Protein AF-A0A915HWQ3-F1 (afdb_monomer)

InterPro domains:
  IPR006593 Cytochrome b561/ferric reductase, transmembrane domain [PS50939] (11-217)
  IPR006593 Cytochrome b561/ferric reductase, transmembrane domain [SM00665] (42-181)

Nearest PDB structures (foldseek):
  6p6i-assembly1_B  TM=3.035E-01  e=2.453E+00  Escherichia coli UTI89
  7pru-assembly1_B  TM=2.377E-01  e=3.181E+00  Thermochaetoides thermophila DSM 1495

Solvent-accessible surface area (backbone atoms only — not comparable to full-atom values): 15773 Å² total; per-residue (Å²): 134,59,68,58,93,81,56,87,83,36,66,88,70,84,85,54,93,88,55,93,73,76,83,88,62,53,58,71,47,94,64,56,68,73,57,36,54,50,23,52,38,49,21,54,42,30,44,42,47,16,50,58,37,28,38,44,54,20,52,52,31,59,68,70,38,65,75,77,40,69,96,45,62,54,93,90,36,49,42,35,57,49,55,22,50,53,27,47,51,56,17,46,54,33,42,52,53,19,48,52,30,41,49,65,47,46,57,56,92,76,70,80,59,99,82,65,62,78,88,51,50,61,58,52,50,30,50,54,30,44,52,52,17,49,52,36,56,63,44,46,61,57,53,57,68,70,56,63,56,96,84,42,89,62,33,64,59,51,52,50,51,56,46,50,44,49,53,50,19,52,52,36,38,51,53,25,58,70,46,44,56,75,35,73,93,63,43,43,38,79,79,54,44,64,55,61,58,52,47,53,50,50,48,53,52,50,55,49,53,50,52,52,53,47,50,54,45,49,50,54,44,51,50,57,58,48,54,59,65,74,54,63,87,56,96,83,74,66,67,67,54,56,44,52,50,49,45,54,50,46,53,54,50,49,53,50,51,52,52,52,47,52,51,52,36,43,51,46,44,51,54,49,36,46,55,50,65,70,52,77,90,123

Secondary structure (DSSP, 8-state):
---GGG-TT---S---TTS--------S-SS-HHHHHHHHHHHHHHHHIIIIIIIHHHHHHHHHGGGTTTT-EETTEEHHHHHHHHHHHHHHHHHHHHHHHHHHHH-S-----TT--GGGHHHHHHHHHHHHHHHHHHHHHHHHHTPPPTT-TTHHHHHHHHHHHHHHHHHHHHHHHHHGGGSGGG-HHHHHTTHHHHHHHHHHHHHHHHHHHHHHHHHHHHHHHHHHHHHTTS--SSHHHHHHHHHHHHHHHHHHHHHHHHHHHHHHHHHHHHHHHH----

Foldseek 3Di:
DDPPPLDDPADPDPDDVVDPDPRPDGDQAPDDPVLLLVLVLLLLLLLLCLQQQLLLLLVLLVPQVQPVQVPPDDPNHGPSVVSNVVSLVSSLVSLVSSVVSNCNSRVDPDPPPPPDDPLCVLVNLLVVLSVQLNVLSVCLVVLVVVQDDPPDPCNVVSVCSSVCSSVVSSVSSLVSSVSVCSDSSQCLCVPPNCPLVVLSVVSVVLSVVLVVLSVVLSVVLVVLVVVCVVVVPDDDDPSVVVSVVSNVVSSVVNVVSSVVSSVSSVVSSVVSSVSSVPPPPD

Radius of gyration: 24.31 Å; Cα contacts (8 Å, |Δi|>4): 264; chains: 1; bounding box: 57×40×78 Å

Sequence (282 aa):
MEDGELYPWATNEPLNLADSLIVQSMKQTDVAR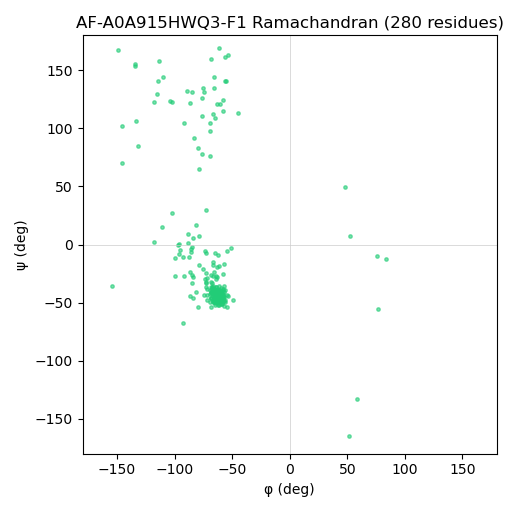SLQYNLVKVHGIFMLFAWWVFGSAAILTARFMKNFFTGRRLAGSPIWFQIHRTFMILALILQCLAFAAIFVQAGDFKMCTLACETDYYLLKLHTILGVSCTSGALFQPLLAFFRFSNEDPRRPIFNWLHWFVGVGSWTMASVCIFLAPFLPKNGLRYHFGYKADYIMAGYICSFILTSISMEILSSLCSNSKITPIVISNRPKKSSNVDDLASVNKFSKIQVINLILFAIVSCFLCIALGALIALNELI

pLDDT: mean 81.17, std 17.95, range [37.25, 98.31]

Mean predicted aligned error: 9.67 Å

Organism: Romanomermis culicivorax (NCBI:txid13658)

Structure (mmCIF, N/CA/C/O backbone):
data_AF-A0A915HWQ3-F1
#
_entry.id   AF-A0A915HWQ3-F1
#
loop_
_atom_site.group_PDB
_atom_site.id
_atom_site.type_symbol
_atom_site.label_atom_id
_atom_site.label_alt_id
_atom_site.label_comp_id
_atom_site.label_asym_id
_atom_site.label_entity_id
_atom_site.label_seq_id
_atom_site.pdbx_PDB_ins_code
_atom_site.Cartn_x
_atom_site.Cartn_y
_atom_site.Cartn_z
_atom_site.occupancy
_atom_site.B_iso_or_equiv
_atom_site.auth_seq_id
_atom_site.auth_comp_id
_atom_site.auth_asym_id
_atom_site.auth_atom_id
_atom_site.pdbx_PDB_model_num
ATOM 1 N N . MET A 1 1 ? 17.305 -1.847 -31.415 1.00 37.25 1 MET A N 1
ATOM 2 C CA . MET A 1 1 ? 18.309 -1.161 -30.582 1.00 37.25 1 MET A CA 1
ATOM 3 C C . MET A 1 1 ? 18.313 -1.883 -29.261 1.00 37.25 1 MET A C 1
ATOM 5 O O . MET A 1 1 ? 17.303 -1.855 -28.570 1.00 37.25 1 MET A O 1
ATOM 9 N N . GLU A 1 2 ? 19.373 -2.648 -29.048 1.00 40.81 2 GLU A N 1
ATOM 10 C CA . GLU A 1 2 ? 19.550 -3.584 -27.943 1.00 40.81 2 GLU A CA 1
ATOM 11 C C . GLU A 1 2 ? 19.636 -2.839 -26.617 1.00 40.81 2 GLU A C 1
ATOM 13 O O . GLU A 1 2 ? 20.213 -1.754 -26.548 1.00 40.81 2 GLU A O 1
ATOM 18 N N . ASP A 1 3 ? 19.089 -3.428 -25.558 1.00 42.03 3 ASP A N 1
ATOM 19 C CA . ASP A 1 3 ? 19.143 -2.888 -24.197 1.00 42.03 3 ASP A CA 1
ATOM 20 C C . ASP A 1 3 ? 20.554 -3.016 -23.562 1.00 42.03 3 ASP A C 1
ATOM 22 O O . ASP A 1 3 ? 20.689 -3.120 -22.345 1.00 42.03 3 ASP A O 1
ATOM 26 N N . GLY A 1 4 ? 21.614 -2.981 -24.384 1.00 46.97 4 GLY A N 1
ATOM 27 C CA . GLY A 1 4 ? 23.023 -3.010 -23.985 1.00 46.97 4 GLY A CA 1
ATOM 28 C C . GLY A 1 4 ? 23.407 -4.154 -23.037 1.00 46.97 4 GLY A C 1
ATOM 29 O O . GLY A 1 4 ? 22.662 -5.108 -22.821 1.00 46.97 4 GLY A O 1
ATOM 30 N N . GLU A 1 5 ? 24.584 -4.026 -22.422 1.00 40.28 5 GLU A N 1
ATOM 31 C CA . GLU A 1 5 ? 25.110 -4.956 -21.405 1.00 40.28 5 GLU A CA 1
ATOM 32 C C . GLU A 1 5 ? 24.277 -4.989 -20.104 1.00 40.28 5 GLU A C 1
ATOM 34 O O . GLU A 1 5 ? 24.501 -5.831 -19.240 1.00 40.28 5 GLU A O 1
ATOM 39 N N . LEU A 1 6 ? 23.291 -4.097 -19.949 1.00 41.59 6 LEU A N 1
ATOM 40 C CA . LEU A 1 6 ? 22.466 -3.986 -18.743 1.00 41.59 6 LEU A CA 1
ATOM 41 C C . LEU A 1 6 ? 21.352 -5.051 -18.650 1.00 41.59 6 LEU A C 1
ATOM 43 O O . LEU A 1 6 ? 20.823 -5.258 -17.554 1.00 41.59 6 LEU A O 1
ATOM 47 N N . TYR A 1 7 ? 20.980 -5.726 -19.752 1.00 47.34 7 TYR A N 1
ATOM 48 C CA . TYR A 1 7 ? 19.866 -6.698 -19.780 1.00 47.34 7 TYR A CA 1
ATOM 49 C C . TYR A 1 7 ? 20.100 -7.896 -20.734 1.00 47.34 7 TYR A C 1
ATOM 51 O O . TYR A 1 7 ? 19.401 -8.026 -21.740 1.00 47.34 7 TYR A O 1
ATOM 59 N N . PRO A 1 8 ? 21.023 -8.826 -20.428 1.00 43.78 8 PRO A N 1
ATOM 60 C CA . PRO A 1 8 ? 21.512 -9.823 -21.395 1.00 43.78 8 PRO A CA 1
ATOM 61 C C . PRO A 1 8 ? 20.600 -11.049 -21.661 1.00 43.78 8 PRO A C 1
ATOM 63 O O . PRO A 1 8 ? 21.024 -11.994 -22.318 1.00 43.78 8 PRO A O 1
ATOM 66 N N . TRP A 1 9 ? 19.362 -11.107 -21.154 1.00 49.22 9 TRP A N 1
ATOM 67 C CA . TRP A 1 9 ? 18.621 -12.379 -20.990 1.00 49.22 9 TRP A CA 1
ATOM 68 C C . TRP A 1 9 ? 17.401 -12.605 -21.906 1.00 49.22 9 TRP A C 1
ATOM 70 O O . TRP A 1 9 ? 16.605 -13.507 -21.641 1.00 49.22 9 TRP A O 1
ATOM 80 N N . ALA A 1 10 ? 17.217 -11.844 -22.990 1.00 44.41 10 ALA A N 1
ATOM 81 C CA . ALA A 1 10 ? 16.077 -12.045 -23.896 1.00 44.41 10 ALA A CA 1
ATOM 82 C C . ALA A 1 10 ? 16.485 -12.091 -25.376 1.00 44.41 10 ALA A C 1
ATOM 84 O O . ALA A 1 10 ? 16.385 -11.097 -26.097 1.00 44.41 10 ALA A O 1
ATOM 85 N N . THR A 1 11 ? 16.895 -13.275 -25.835 1.00 44.41 11 THR A N 1
ATOM 86 C CA . THR A 1 11 ? 17.110 -13.590 -27.256 1.00 44.41 11 THR A CA 1
ATOM 87 C C . THR A 1 11 ? 16.024 -14.571 -27.717 1.00 44.41 11 THR A C 1
ATOM 89 O O . THR A 1 11 ? 15.566 -15.412 -26.942 1.00 44.41 11 THR A O 1
ATOM 92 N N . ASN A 1 12 ? 15.573 -14.439 -28.966 1.00 42.06 12 ASN A N 1
ATOM 93 C CA . ASN A 1 12 ? 14.673 -15.412 -29.601 1.00 42.06 12 ASN A CA 1
ATOM 94 C C . ASN A 1 12 ? 15.444 -16.426 -30.466 1.00 42.06 12 ASN A C 1
ATOM 96 O O . ASN A 1 12 ? 14.829 -17.288 -31.092 1.00 42.06 12 ASN A O 1
ATOM 100 N N . GLU A 1 13 ? 16.773 -16.311 -30.535 1.00 45.12 13 GLU A N 1
ATOM 101 C CA . GLU A 1 13 ? 17.614 -17.173 -31.361 1.00 45.12 13 GLU A CA 1
ATOM 102 C C . GLU A 1 13 ? 18.047 -18.421 -30.578 1.00 45.12 13 GLU A C 1
ATOM 104 O O . GLU A 1 13 ? 18.490 -18.300 -29.431 1.00 45.12 13 GLU A O 1
ATOM 109 N N . PRO A 1 14 ? 17.927 -19.629 -31.162 1.00 44.81 14 PRO A N 1
ATOM 110 C CA . PRO A 1 14 ? 18.429 -20.841 -30.533 1.00 44.81 14 PRO A CA 1
ATOM 111 C C . PRO A 1 14 ? 19.952 -20.745 -30.383 1.00 44.81 14 PRO A C 1
ATOM 113 O O . PRO A 1 14 ? 20.678 -20.600 -31.363 1.00 44.81 14 PRO A O 1
ATOM 116 N N . LEU A 1 15 ? 20.435 -20.833 -29.142 1.00 49.03 15 LEU A N 1
ATOM 117 C CA . LEU A 1 15 ? 21.862 -20.843 -28.827 1.00 49.03 15 LEU A CA 1
ATOM 118 C C . LEU A 1 15 ? 22.518 -22.102 -29.408 1.00 49.03 15 LEU A C 1
ATOM 120 O O . LEU A 1 15 ? 22.320 -23.207 -28.901 1.00 49.03 15 LEU A O 1
ATOM 124 N N . ASN A 1 16 ? 23.322 -21.927 -30.455 1.00 50.38 16 ASN A N 1
ATOM 125 C CA . ASN A 1 16 ? 24.220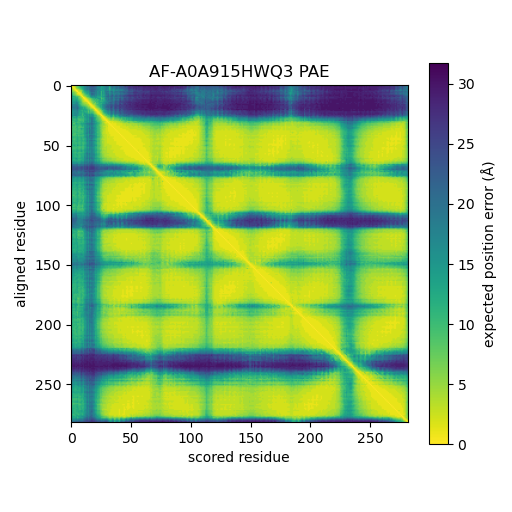 -22.961 -30.950 1.00 50.38 16 ASN A CA 1
ATOM 126 C C . ASN A 1 16 ? 25.585 -22.785 -30.269 1.00 50.38 16 ASN A C 1
ATOM 128 O O . ASN A 1 16 ? 26.330 -21.871 -30.600 1.00 50.38 16 ASN A O 1
ATOM 132 N N . LEU A 1 17 ? 25.910 -23.648 -29.301 1.00 53.56 17 LEU A N 1
ATOM 133 C CA . LEU A 1 17 ? 27.135 -23.566 -28.481 1.00 53.56 17 LEU A CA 1
ATOM 134 C C . LEU A 1 17 ? 28.447 -23.700 -29.283 1.00 53.56 17 LEU A C 1
ATOM 136 O O . LEU A 1 17 ? 29.522 -23.514 -28.719 1.00 53.56 17 LEU A O 1
ATOM 140 N N . ALA A 1 18 ? 28.366 -24.056 -30.567 1.00 56.44 18 ALA A N 1
ATOM 141 C CA . ALA A 1 18 ? 29.514 -24.222 -31.451 1.00 56.44 18 ALA A CA 1
ATOM 142 C C . ALA A 1 18 ? 29.958 -22.919 -32.141 1.00 56.44 18 ALA A C 1
ATOM 144 O O . ALA A 1 18 ? 31.127 -22.808 -32.503 1.00 56.44 18 ALA A O 1
ATOM 145 N N . ASP A 1 19 ? 29.064 -21.936 -32.280 1.00 52.88 19 ASP A N 1
ATOM 146 C CA . ASP A 1 19 ? 29.349 -20.678 -32.967 1.00 52.88 19 ASP A CA 1
ATOM 147 C C . ASP A 1 19 ? 29.283 -19.522 -31.967 1.00 52.88 19 ASP A C 1
ATOM 149 O O . ASP A 1 19 ? 28.307 -19.368 -31.231 1.00 52.88 19 ASP A O 1
ATOM 153 N N . SER A 1 20 ? 30.317 -18.677 -31.934 1.00 49.75 20 SER A N 1
ATOM 154 C CA . SER A 1 20 ? 30.307 -17.420 -31.182 1.00 49.75 20 SER A CA 1
ATOM 155 C C . SER A 1 20 ? 29.335 -16.437 -31.844 1.00 49.75 20 SER A C 1
ATOM 157 O O . SER A 1 20 ? 29.742 -15.542 -32.589 1.00 49.75 20 SER A O 1
ATOM 159 N N . LEU A 1 21 ? 28.037 -16.645 -31.635 1.00 49.12 21 LEU A N 1
ATOM 160 C CA . LEU A 1 21 ? 26.994 -15.783 -32.163 1.00 49.12 21 LEU A CA 1
ATOM 161 C C . LEU A 1 21 ? 26.947 -14.503 -31.317 1.00 49.12 21 LEU A C 1
ATOM 163 O O . LEU A 1 21 ? 26.558 -14.525 -30.149 1.00 49.12 21 LEU A O 1
ATOM 167 N N . ILE A 1 22 ? 27.349 -13.377 -31.907 1.00 48.38 22 ILE A N 1
ATOM 168 C CA . ILE A 1 22 ? 26.992 -12.060 -31.376 1.00 48.38 22 ILE A CA 1
ATOM 169 C C . ILE A 1 22 ? 25.493 -11.925 -31.626 1.00 48.38 22 ILE A C 1
ATOM 171 O O . ILE A 1 22 ? 25.075 -11.741 -32.767 1.00 48.38 22 ILE A O 1
ATOM 175 N N . VAL A 1 23 ? 24.686 -12.074 -30.580 1.00 47.38 23 VAL A N 1
ATOM 176 C CA . VAL A 1 23 ? 23.248 -11.796 -30.637 1.00 47.38 23 VAL A CA 1
ATOM 177 C C . VAL A 1 23 ? 23.106 -10.334 -31.058 1.00 47.38 23 VAL A C 1
ATOM 179 O O . VAL A 1 23 ? 23.576 -9.469 -30.334 1.00 47.38 23 VAL A O 1
ATOM 182 N N . GLN A 1 24 ? 22.539 -10.076 -32.243 1.00 42.09 24 GLN A N 1
ATOM 183 C CA . GLN A 1 24 ? 22.389 -8.720 -32.809 1.00 42.09 24 GLN A CA 1
ATOM 184 C C . GLN A 1 24 ? 21.005 -8.101 -32.547 1.00 42.09 24 GLN A C 1
ATOM 186 O O . GLN A 1 24 ? 20.752 -6.937 -32.880 1.00 42.09 24 GLN A O 1
ATOM 191 N N . SER A 1 25 ? 20.058 -8.884 -32.016 1.00 44.38 25 SER A N 1
ATOM 192 C CA . SER A 1 25 ? 18.752 -8.362 -31.622 1.00 44.38 25 SER A CA 1
ATOM 193 C C . SER A 1 25 ? 18.195 -9.069 -30.386 1.00 44.38 25 SER A C 1
ATOM 195 O O . SER A 1 25 ? 17.651 -10.172 -30.439 1.00 44.38 25 SER A O 1
ATOM 197 N N . MET A 1 26 ? 18.307 -8.399 -29.241 1.00 50.38 26 MET A N 1
ATOM 198 C CA . MET A 1 26 ? 17.570 -8.759 -28.031 1.00 50.38 26 MET A CA 1
ATOM 199 C C . MET A 1 26 ? 16.195 -8.079 -28.052 1.00 50.38 26 MET A C 1
ATOM 201 O O . MET A 1 26 ? 16.103 -6.853 -28.151 1.00 50.38 26 MET A O 1
ATOM 205 N N . LYS A 1 27 ? 15.112 -8.864 -27.988 1.00 52.19 27 LYS A N 1
ATOM 206 C CA . LYS A 1 27 ? 13.728 -8.361 -27.973 1.00 52.19 27 LYS A CA 1
ATOM 207 C C . LYS A 1 27 ? 12.935 -9.065 -26.877 1.00 52.19 27 LYS A C 1
ATOM 209 O O . LYS A 1 27 ? 12.549 -10.219 -27.029 1.00 52.19 27 LYS A O 1
ATOM 214 N N . GLN A 1 28 ? 12.661 -8.354 -25.781 1.00 60.12 28 GLN A N 1
ATOM 215 C CA . GLN A 1 28 ? 11.874 -8.905 -24.674 1.00 60.12 28 GLN A CA 1
ATOM 216 C C . GLN A 1 28 ? 10.386 -9.057 -25.028 1.00 60.12 28 GLN A C 1
ATOM 218 O O . GLN A 1 28 ? 9.784 -10.077 -24.706 1.00 60.12 28 GLN A O 1
ATOM 223 N N . THR A 1 29 ? 9.789 -8.050 -25.675 1.00 68.50 29 THR A N 1
ATOM 224 C CA . THR A 1 29 ? 8.383 -8.061 -26.114 1.00 68.50 29 THR A CA 1
ATOM 225 C C . THR A 1 29 ? 8.197 -7.223 -27.383 1.00 68.50 29 THR A C 1
ATOM 227 O O . THR A 1 29 ? 9.085 -6.460 -27.771 1.00 68.50 29 THR A O 1
ATOM 230 N N . ASP A 1 30 ? 7.037 -7.347 -28.034 1.00 74.44 30 ASP A N 1
ATOM 231 C CA . ASP A 1 30 ? 6.642 -6.529 -29.191 1.00 74.44 30 ASP A CA 1
ATOM 232 C C . ASP A 1 30 ? 6.263 -5.078 -28.839 1.00 74.44 30 ASP A C 1
ATOM 234 O O . ASP A 1 30 ? 6.052 -4.253 -29.727 1.00 74.44 30 ASP A O 1
ATOM 238 N N . VAL A 1 31 ? 6.210 -4.742 -27.550 1.00 78.06 31 VAL A N 1
ATOM 239 C CA . VAL A 1 31 ? 5.905 -3.400 -27.048 1.00 78.06 31 VAL A CA 1
ATOM 240 C C . VAL A 1 31 ? 7.114 -2.480 -27.233 1.00 78.06 31 VAL A C 1
ATOM 242 O O . VAL A 1 31 ? 8.237 -2.832 -26.874 1.00 78.06 31 VAL A O 1
ATOM 245 N N . ALA A 1 32 ? 6.883 -1.263 -27.737 1.00 82.62 32 ALA A N 1
ATOM 246 C CA . ALA A 1 32 ? 7.928 -0.251 -27.900 1.00 82.62 32 ALA A CA 1
ATOM 247 C C . ALA A 1 32 ? 8.665 0.047 -26.577 1.00 82.62 32 ALA A C 1
ATOM 249 O O . ALA A 1 32 ? 8.041 0.153 -25.521 1.00 82.62 32 ALA A O 1
ATOM 250 N N . ARG A 1 33 ? 9.990 0.246 -26.634 1.00 75.75 33 ARG A N 1
ATOM 251 C CA . ARG A 1 33 ? 10.857 0.455 -25.455 1.00 75.75 33 ARG A CA 1
ATOM 252 C C . ARG A 1 33 ? 10.390 1.604 -24.550 1.00 75.75 33 ARG A C 1
ATOM 254 O O . ARG A 1 33 ? 10.310 1.437 -23.336 1.00 75.75 33 ARG A O 1
ATOM 261 N N . SER A 1 34 ? 9.999 2.741 -25.127 1.00 81.81 34 SER A N 1
ATOM 262 C CA . SER A 1 34 ? 9.455 3.882 -24.371 1.00 81.81 34 SER A CA 1
ATOM 263 C C . SER A 1 34 ? 8.180 3.522 -23.600 1.00 81.81 34 SER A C 1
ATOM 265 O O . SER A 1 34 ? 8.013 3.912 -22.444 1.00 81.81 34 SER A O 1
ATOM 267 N N . LEU A 1 35 ? 7.299 2.724 -24.209 1.00 85.12 35 LEU A N 1
ATOM 268 C CA . LEU A 1 35 ? 6.086 2.236 -23.564 1.00 85.12 35 LEU A CA 1
ATOM 269 C C . LEU A 1 35 ? 6.413 1.225 -22.456 1.00 85.12 35 LEU A C 1
ATOM 271 O O . LEU A 1 35 ? 5.821 1.313 -21.386 1.00 85.12 35 LEU A O 1
ATOM 275 N N . GLN A 1 36 ? 7.394 0.337 -22.647 1.00 82.94 36 GLN A N 1
ATOM 276 C CA . GLN A 1 36 ? 7.840 -0.578 -21.589 1.00 82.94 36 GLN A CA 1
ATOM 277 C C . GLN A 1 36 ? 8.288 0.179 -20.330 1.00 82.94 36 GLN A C 1
ATOM 279 O O . GLN A 1 36 ? 7.811 -0.129 -19.239 1.00 82.94 36 GLN A O 1
ATOM 284 N N . TYR A 1 37 ? 9.137 1.205 -20.459 1.00 83.94 37 TYR A N 1
ATOM 285 C CA . TYR A 1 37 ? 9.562 2.000 -19.299 1.00 83.94 37 TYR A CA 1
ATOM 286 C C . TYR A 1 37 ? 8.402 2.743 -18.638 1.00 83.94 37 TYR A C 1
ATOM 288 O O . TYR A 1 37 ? 8.302 2.759 -17.410 1.00 83.94 37 TYR A O 1
ATOM 296 N N . ASN A 1 38 ? 7.489 3.311 -19.427 1.00 89.44 38 ASN A N 1
ATOM 297 C CA . ASN A 1 38 ? 6.305 3.970 -18.881 1.00 89.44 38 ASN A CA 1
ATOM 298 C C . ASN A 1 38 ? 5.413 2.992 -18.104 1.00 89.44 38 ASN A C 1
ATOM 300 O O . ASN A 1 38 ? 4.919 3.342 -17.034 1.00 89.44 38 ASN A O 1
ATOM 304 N N . LEU A 1 39 ? 5.257 1.754 -18.579 1.00 91.75 39 LEU A N 1
ATOM 305 C CA . LEU A 1 39 ? 4.510 0.715 -17.866 1.00 91.75 39 LEU A CA 1
ATOM 306 C C . LEU A 1 39 ? 5.181 0.325 -16.539 1.00 91.75 39 LEU A C 1
ATOM 308 O O . LEU A 1 39 ? 4.476 0.182 -15.539 1.00 91.75 39 LEU A O 1
ATOM 312 N N . VAL A 1 40 ? 6.518 0.236 -16.483 1.00 90.31 40 VAL A N 1
ATOM 313 C CA . VAL A 1 40 ? 7.254 0.026 -15.216 1.00 90.31 40 VAL A CA 1
ATOM 314 C C . VAL A 1 40 ? 7.024 1.190 -14.245 1.00 90.31 40 VAL A C 1
ATOM 316 O O . VAL A 1 40 ? 6.767 0.963 -13.060 1.00 90.31 40 VAL A O 1
ATOM 319 N N . LYS A 1 41 ? 7.063 2.438 -14.732 1.00 91.88 41 LYS A N 1
ATOM 320 C CA . LYS A 1 41 ? 6.798 3.633 -13.910 1.00 91.88 41 LYS A CA 1
ATOM 321 C C . LYS A 1 41 ? 5.378 3.626 -13.346 1.00 91.88 41 LYS A C 1
ATOM 323 O O . LYS A 1 41 ? 5.195 3.813 -12.143 1.00 91.88 41 LYS A O 1
ATOM 328 N N . VAL A 1 42 ? 4.383 3.368 -14.199 1.00 95.00 42 VAL A N 1
ATOM 329 C CA . VAL A 1 42 ? 2.970 3.261 -13.802 1.00 95.00 42 VAL A CA 1
ATOM 330 C C . VAL A 1 42 ? 2.786 2.157 -12.765 1.00 95.00 42 VAL A C 1
ATOM 332 O O . VAL A 1 42 ? 2.162 2.403 -11.734 1.00 95.00 42 VAL A O 1
ATOM 335 N N . HIS A 1 43 ? 3.378 0.980 -12.988 1.00 95.62 43 HIS A N 1
ATOM 336 C CA . HIS A 1 43 ? 3.355 -0.124 -12.032 1.00 95.62 43 HIS A CA 1
ATOM 337 C C . HIS A 1 43 ? 3.884 0.309 -10.658 1.00 95.62 43 HIS A C 1
ATOM 339 O O . HIS A 1 43 ? 3.179 0.169 -9.657 1.00 95.62 43 HIS A O 1
ATOM 345 N N . GLY A 1 44 ? 5.088 0.887 -10.610 1.00 94.75 44 GLY A N 1
ATOM 346 C CA . GLY A 1 44 ? 5.710 1.326 -9.360 1.00 94.75 44 GLY A CA 1
ATOM 347 C C . GLY A 1 44 ? 4.871 2.367 -8.615 1.00 94.75 44 GLY A C 1
ATOM 348 O O . GLY A 1 44 ? 4.594 2.202 -7.428 1.00 94.75 44 GLY A O 1
ATOM 349 N N . ILE A 1 45 ? 4.402 3.407 -9.312 1.00 96.75 45 ILE A N 1
ATOM 350 C CA . ILE A 1 45 ? 3.592 4.476 -8.708 1.00 96.75 45 ILE A CA 1
ATOM 351 C C . ILE A 1 45 ? 2.270 3.916 -8.176 1.00 96.75 45 ILE A C 1
ATOM 353 O O . ILE A 1 45 ? 1.904 4.177 -7.029 1.00 96.75 45 ILE A O 1
ATOM 357 N N . PHE A 1 46 ? 1.556 3.112 -8.963 1.00 98.25 46 PHE A N 1
ATOM 358 C CA . PHE A 1 46 ? 0.274 2.553 -8.531 1.00 98.25 46 PHE A CA 1
ATOM 359 C C . PHE A 1 46 ? 0.439 1.610 -7.335 1.00 98.25 46 PHE A C 1
ATOM 361 O O . PHE A 1 46 ? -0.390 1.652 -6.425 1.00 98.25 46 PHE A O 1
ATOM 368 N N . MET A 1 47 ? 1.524 0.829 -7.280 1.00 97.69 47 MET A N 1
ATOM 369 C CA . MET A 1 47 ? 1.827 -0.031 -6.132 1.00 97.69 47 MET A CA 1
ATOM 370 C C . MET A 1 47 ? 2.086 0.756 -4.847 1.00 97.69 47 MET A C 1
ATOM 372 O O . MET A 1 47 ? 1.583 0.364 -3.791 1.00 97.69 47 MET A O 1
ATOM 376 N N . LEU A 1 48 ? 2.791 1.889 -4.923 1.00 97.38 48 LEU A N 1
ATOM 377 C CA . LEU A 1 48 ? 2.988 2.771 -3.768 1.00 97.38 48 LEU A CA 1
ATOM 378 C C . LEU A 1 48 ? 1.648 3.280 -3.228 1.00 97.38 48 LEU A C 1
ATOM 380 O O . LEU A 1 48 ? 1.344 3.117 -2.048 1.00 97.38 48 LEU A O 1
ATOM 384 N N . PHE A 1 49 ? 0.795 3.836 -4.087 1.00 98.19 49 PHE A N 1
ATOM 385 C CA . PHE A 1 49 ? -0.500 4.351 -3.638 1.00 98.19 49 PHE A CA 1
ATOM 386 C C . PHE A 1 49 ? -1.420 3.242 -3.117 1.00 98.19 49 PHE A C 1
ATOM 388 O O . PHE A 1 49 ? -2.060 3.408 -2.075 1.00 98.19 49 PHE A O 1
ATOM 395 N N . ALA A 1 50 ? -1.464 2.095 -3.793 1.00 98.31 50 ALA A N 1
ATOM 396 C CA . ALA A 1 50 ? -2.309 0.983 -3.388 1.00 98.31 50 ALA A CA 1
ATOM 397 C C . ALA A 1 50 ? -1.934 0.436 -2.004 1.00 98.31 50 ALA A C 1
ATOM 399 O O . ALA A 1 50 ? -2.795 0.334 -1.128 1.00 98.31 50 ALA A O 1
ATOM 400 N N . TRP A 1 51 ? -0.658 0.112 -1.786 1.00 98.12 51 TRP A N 1
ATOM 401 C CA . TRP A 1 51 ? -0.215 -0.548 -0.559 1.00 98.12 51 TRP A CA 1
ATOM 402 C C . TRP A 1 51 ? 0.048 0.431 0.579 1.00 98.12 51 TRP A C 1
ATOM 404 O O . TRP A 1 51 ? -0.393 0.201 1.710 1.00 98.12 51 TRP A O 1
ATOM 414 N N . TRP A 1 52 ? 0.753 1.524 0.295 1.00 97.69 52 TRP A N 1
ATOM 415 C CA . TRP A 1 52 ? 1.282 2.409 1.326 1.00 97.69 52 TRP A CA 1
ATOM 416 C C . TRP A 1 52 ? 0.354 3.567 1.693 1.00 97.69 52 TRP A C 1
ATOM 418 O O . TRP A 1 52 ? 0.373 4.005 2.847 1.00 97.69 52 TRP A O 1
ATOM 428 N N . VAL A 1 53 ? -0.502 4.022 0.777 1.00 97.44 53 VAL A N 1
ATOM 429 C CA . VAL A 1 53 ? -1.517 5.039 1.092 1.00 97.44 53 VAL A CA 1
ATOM 430 C C . VAL A 1 53 ? -2.823 4.356 1.491 1.00 97.44 53 VAL A C 1
ATOM 432 O O . VAL A 1 53 ? -3.212 4.385 2.662 1.00 97.44 53 VAL A O 1
ATOM 435 N N . PHE A 1 54 ? -3.486 3.683 0.549 1.00 98.06 54 PHE A N 1
ATOM 436 C CA . PHE A 1 54 ? -4.812 3.113 0.791 1.00 98.06 54 PHE A CA 1
ATOM 437 C C . PHE A 1 54 ? -4.774 1.892 1.720 1.00 98.06 54 PHE A C 1
ATOM 439 O O . PHE A 1 54 ? -5.534 1.845 2.691 1.00 98.06 54 PHE A O 1
ATOM 446 N N . GLY A 1 55 ? -3.872 0.936 1.475 1.00 97.31 55 GLY A N 1
ATOM 447 C CA . GLY A 1 55 ? -3.736 -0.281 2.282 1.00 97.31 55 GLY A CA 1
ATOM 448 C C . GLY A 1 55 ? -3.434 0.013 3.754 1.00 97.31 55 GLY A C 1
ATOM 449 O O . GLY A 1 55 ? -4.160 -0.434 4.646 1.00 97.31 55 GLY A O 1
ATOM 450 N N . SER A 1 56 ? -2.424 0.839 4.022 1.00 97.75 56 SER A N 1
ATOM 451 C CA . SER A 1 56 ? -2.054 1.235 5.388 1.00 97.75 56 SER A CA 1
ATOM 452 C C . SER A 1 56 ? -3.154 2.014 6.104 1.00 97.75 56 SER A C 1
ATOM 454 O O . SER A 1 56 ? -3.484 1.693 7.250 1.00 97.75 56 SER A O 1
ATOM 456 N N . ALA A 1 57 ? -3.786 2.987 5.437 1.00 96.75 57 ALA A N 1
ATOM 457 C CA . ALA A 1 57 ? -4.906 3.727 6.018 1.00 96.75 57 ALA A CA 1
ATOM 458 C C . ALA A 1 57 ? -6.088 2.799 6.351 1.00 96.75 57 ALA A C 1
ATOM 460 O O . ALA A 1 57 ? -6.707 2.930 7.413 1.00 96.75 57 ALA A O 1
ATOM 461 N N . ALA A 1 58 ? -6.379 1.820 5.489 1.00 96.31 58 ALA A N 1
ATOM 462 C CA . ALA A 1 58 ? -7.424 0.829 5.717 1.00 96.31 58 ALA A CA 1
ATOM 463 C C . ALA A 1 58 ? -7.111 -0.099 6.904 1.00 96.31 58 ALA A C 1
ATOM 465 O O . ALA A 1 58 ? -8.016 -0.393 7.694 1.00 96.31 58 ALA A O 1
ATOM 466 N N . ILE A 1 59 ? -5.857 -0.542 7.059 1.00 95.62 59 ILE A N 1
ATOM 467 C CA . ILE A 1 59 ? -5.407 -1.375 8.189 1.00 95.62 59 ILE A CA 1
ATOM 468 C C . ILE A 1 59 ? -5.510 -0.597 9.506 1.00 95.62 59 ILE A C 1
ATOM 470 O O . ILE A 1 59 ? -6.129 -1.082 10.459 1.00 95.62 59 ILE A O 1
ATOM 474 N N . LEU A 1 60 ? -4.973 0.627 9.558 1.00 95.38 60 LEU A N 1
ATOM 475 C CA . LEU A 1 60 ? -5.034 1.479 10.752 1.00 95.38 60 LEU A CA 1
ATOM 476 C C . LEU A 1 60 ? -6.485 1.796 11.139 1.00 95.38 60 LEU A C 1
ATOM 478 O O . LEU A 1 60 ? -6.848 1.721 12.315 1.00 95.38 60 LEU A O 1
ATOM 482 N N . THR A 1 61 ? -7.343 2.066 10.151 1.00 93.69 61 THR A N 1
ATOM 483 C CA . THR A 1 61 ? -8.778 2.284 10.377 1.00 93.69 61 THR A CA 1
ATOM 484 C C . THR A 1 61 ? -9.448 1.044 10.971 1.00 93.69 61 THR A C 1
ATOM 486 O O . THR A 1 61 ? -10.135 1.141 11.988 1.00 93.69 61 THR A O 1
ATOM 489 N N . ALA A 1 62 ? -9.238 -0.138 10.388 1.00 92.31 62 ALA A N 1
ATOM 490 C CA . ALA A 1 62 ? -9.852 -1.373 10.877 1.00 92.31 62 ALA A CA 1
ATOM 491 C C . ALA A 1 62 ? -9.347 -1.798 12.263 1.00 92.31 62 ALA A C 1
ATOM 493 O O . ALA A 1 62 ? -10.076 -2.469 13.001 1.00 92.31 62 ALA A O 1
ATOM 494 N N . ARG A 1 63 ? -8.120 -1.424 12.631 1.00 92.06 63 ARG A N 1
ATOM 495 C CA . ARG A 1 63 ? -7.556 -1.726 13.949 1.00 92.06 63 ARG A CA 1
ATOM 496 C C . ARG A 1 63 ? -8.062 -0.763 15.016 1.00 92.06 63 ARG A C 1
ATOM 498 O O . ARG A 1 63 ? -8.610 -1.210 16.019 1.00 92.06 63 ARG A O 1
ATOM 505 N N . PHE A 1 64 ? -7.921 0.539 14.786 1.00 90.44 64 PHE A N 1
ATOM 506 C CA . PHE A 1 64 ? -8.116 1.533 15.839 1.00 90.44 64 PHE A CA 1
ATOM 507 C C . PHE A 1 64 ? -9.490 2.203 15.796 1.00 90.44 64 PHE A C 1
ATOM 509 O O . PHE A 1 64 ? -10.003 2.586 16.842 1.00 90.44 64 PHE A O 1
ATOM 516 N N . MET A 1 65 ? -10.142 2.297 14.629 1.00 85.62 65 MET A N 1
ATOM 517 C CA . MET A 1 65 ? -11.344 3.130 14.467 1.00 85.62 65 MET A CA 1
ATOM 518 C C . MET A 1 65 ? -12.676 2.440 14.784 1.00 85.62 65 MET A C 1
ATOM 520 O O . MET A 1 65 ? -13.738 3.059 14.683 1.00 85.62 65 MET A O 1
ATOM 524 N N . LYS A 1 66 ? -12.647 1.171 15.210 1.00 79.62 66 LYS A N 1
ATOM 525 C CA . LYS A 1 66 ? -13.852 0.368 15.491 1.00 79.62 66 LYS A CA 1
ATOM 526 C C . LYS A 1 66 ? -14.774 0.994 16.539 1.00 79.62 66 LYS A C 1
ATOM 528 O O . LYS A 1 66 ? -15.993 0.942 16.390 1.00 79.62 66 LYS A O 1
ATOM 533 N N . ASN A 1 67 ? -14.192 1.606 17.568 1.00 68.88 67 ASN A N 1
ATOM 534 C CA . ASN A 1 67 ? -14.921 2.055 18.753 1.00 68.88 67 ASN A CA 1
ATOM 535 C C . ASN A 1 67 ? -15.404 3.517 18.687 1.00 68.88 67 ASN A C 1
ATOM 537 O O . ASN A 1 67 ? -16.204 3.911 19.535 1.00 68.88 67 ASN A O 1
ATOM 541 N N . PHE A 1 68 ? -14.967 4.317 17.706 1.00 66.75 68 PHE A N 1
ATOM 542 C CA . PHE A 1 68 ? -15.290 5.757 17.655 1.00 66.75 68 PHE A CA 1
ATOM 543 C C . PHE A 1 68 ? -16.633 6.077 17.016 1.00 66.75 68 PHE A C 1
ATOM 545 O O . PHE A 1 68 ? -17.252 7.081 17.343 1.00 66.75 68 PHE A O 1
ATOM 552 N N . PHE A 1 69 ? -17.097 5.222 16.109 1.00 62.84 69 PHE A N 1
ATOM 553 C CA . PHE A 1 69 ? -18.367 5.412 15.410 1.00 62.84 69 PHE A CA 1
ATOM 554 C C . PHE A 1 69 ? -19.475 4.532 15.990 1.00 62.84 69 PHE A C 1
ATOM 556 O O . PHE A 1 69 ? -20.400 4.137 15.280 1.00 62.84 69 PHE A O 1
ATOM 563 N N . THR A 1 70 ? -19.375 4.181 17.273 1.00 60.69 70 THR A N 1
ATOM 564 C CA . THR A 1 70 ? -20.402 3.393 17.958 1.00 60.69 70 THR A CA 1
ATOM 565 C C . THR A 1 70 ? -21.747 4.125 17.869 1.00 60.69 70 THR A C 1
ATOM 567 O O . THR A 1 70 ? -21.855 5.313 18.154 1.00 60.69 70 THR A O 1
ATOM 570 N N . GLY A 1 71 ? -22.764 3.439 17.338 1.00 61.88 71 GLY A N 1
ATOM 571 C CA . GLY A 1 71 ? -24.095 4.007 17.083 1.00 61.88 71 GLY A CA 1
ATOM 572 C C . GLY A 1 71 ? -24.265 4.777 15.765 1.00 61.88 71 GLY A C 1
ATOM 573 O O . GLY A 1 71 ? -25.401 5.008 15.361 1.00 61.88 71 GLY A O 1
ATOM 574 N N . ARG A 1 72 ? -23.190 5.118 15.036 1.00 70.19 72 ARG A N 1
ATOM 575 C CA . ARG A 1 72 ? -23.285 5.774 13.717 1.00 70.19 72 ARG A CA 1
ATOM 576 C C . ARG A 1 72 ? -23.044 4.776 12.589 1.00 70.19 72 ARG A C 1
ATOM 578 O O . ARG A 1 72 ? -21.997 4.129 12.510 1.00 70.19 72 ARG A O 1
ATOM 585 N N . ARG A 1 73 ? -24.019 4.666 11.689 1.00 77.56 73 ARG A N 1
ATOM 586 C CA . ARG A 1 73 ? -23.951 3.813 10.499 1.00 77.56 73 ARG A CA 1
ATOM 587 C C . ARG A 1 73 ? -23.965 4.677 9.248 1.00 77.56 73 ARG A C 1
ATOM 589 O O . ARG A 1 73 ? -24.704 5.652 9.181 1.00 77.56 73 ARG A O 1
ATOM 596 N N . LEU A 1 74 ? -23.173 4.290 8.259 1.00 76.12 74 LEU A N 1
ATOM 597 C CA . LEU A 1 74 ? -23.204 4.858 6.917 1.00 76.12 74 LEU A CA 1
ATOM 598 C C . LEU A 1 74 ? -23.583 3.732 5.954 1.00 76.12 74 LEU A C 1
ATOM 600 O O . LEU A 1 74 ? -22.928 2.687 5.940 1.00 76.12 74 LEU A O 1
ATOM 604 N N . ALA A 1 75 ? -24.667 3.915 5.198 1.00 76.69 75 ALA A N 1
ATOM 605 C CA . ALA A 1 75 ? -25.242 2.879 4.331 1.00 76.69 75 ALA A CA 1
ATOM 606 C C . ALA A 1 75 ? -25.412 1.520 5.055 1.00 76.69 75 ALA A C 1
ATOM 608 O O . ALA A 1 75 ? -24.929 0.482 4.607 1.00 76.69 75 ALA A O 1
ATOM 609 N N . GLY A 1 76 ? -26.019 1.543 6.248 1.00 76.62 76 GLY A N 1
ATOM 610 C CA . GLY A 1 76 ? -26.355 0.343 7.028 1.00 76.62 76 GLY A CA 1
ATOM 611 C C . GLY A 1 76 ? -25.190 -0.346 7.755 1.00 76.62 76 GLY A C 1
ATOM 612 O O . GLY A 1 76 ? -25.441 -1.187 8.617 1.00 76.62 76 GLY A O 1
ATOM 613 N N . SER A 1 77 ? -23.936 0.037 7.489 1.00 82.62 77 SER A N 1
ATOM 614 C CA . SER A 1 77 ? -22.735 -0.544 8.112 1.00 82.62 77 SER A CA 1
ATOM 615 C C . SER A 1 77 ? -21.996 0.453 9.016 1.00 82.62 77 SER A C 1
ATOM 617 O O . SER A 1 77 ? -22.136 1.664 8.835 1.00 82.62 77 SER A O 1
ATOM 619 N N . PRO A 1 78 ? -21.184 -0.012 9.986 1.00 86.19 78 PRO A N 1
ATOM 620 C CA . PRO A 1 78 ? -20.327 0.868 10.781 1.00 86.19 78 PRO A CA 1
ATOM 621 C C . PRO A 1 78 ? -19.394 1.708 9.897 1.00 86.19 78 PRO A C 1
ATOM 623 O O . PRO A 1 78 ? -18.836 1.197 8.927 1.00 86.19 78 PRO A O 1
ATOM 626 N N . ILE A 1 79 ? -19.178 2.978 10.251 1.00 88.75 79 ILE A N 1
ATOM 627 C CA . ILE A 1 79 ? -18.374 3.913 9.438 1.00 88.75 79 ILE A CA 1
ATOM 628 C C . ILE A 1 79 ? -16.945 3.400 9.205 1.00 88.75 79 ILE A C 1
ATOM 630 O O . ILE A 1 79 ? -16.469 3.426 8.074 1.00 88.75 79 ILE A O 1
ATOM 634 N N . TRP A 1 80 ? -16.278 2.864 10.235 1.00 89.75 80 TRP A N 1
ATOM 635 C CA . TRP A 1 80 ? -14.925 2.302 10.097 1.00 89.75 80 TRP A CA 1
ATOM 636 C C . TRP A 1 80 ? -14.864 1.186 9.044 1.00 89.75 80 TRP A C 1
ATOM 638 O O . TRP A 1 80 ? -13.877 1.069 8.321 1.00 89.75 80 TRP A O 1
ATOM 648 N N . PHE A 1 81 ? -15.929 0.380 8.946 1.00 90.88 81 PHE A N 1
ATOM 649 C CA . PHE A 1 81 ? -16.013 -0.729 8.003 1.00 90.88 81 PHE A CA 1
ATOM 650 C C . PHE A 1 81 ? -16.174 -0.205 6.578 1.00 90.88 81 PHE A C 1
ATOM 652 O O . PHE A 1 81 ? -15.555 -0.737 5.663 1.00 90.88 81 PHE A O 1
ATOM 659 N N . GLN A 1 82 ? -16.942 0.872 6.401 1.00 91.88 82 GLN A N 1
ATOM 660 C CA . GLN A 1 82 ? -17.074 1.528 5.104 1.00 91.88 82 GLN A CA 1
ATOM 661 C C . GLN A 1 82 ? -15.767 2.162 4.645 1.00 91.88 82 GLN A C 1
ATOM 663 O O . GLN A 1 82 ? -15.363 1.930 3.514 1.00 91.88 82 GLN A O 1
ATOM 668 N N . ILE A 1 83 ? -15.071 2.891 5.520 1.00 92.31 83 ILE A N 1
ATOM 669 C CA . ILE A 1 83 ? -13.771 3.493 5.186 1.00 92.31 83 ILE A CA 1
ATOM 670 C C . ILE A 1 83 ? -12.763 2.401 4.803 1.00 92.31 83 ILE A C 1
ATOM 672 O O . ILE A 1 83 ? -12.146 2.484 3.744 1.00 92.31 83 ILE A O 1
ATOM 676 N N . HIS A 1 84 ? -12.648 1.345 5.618 1.00 94.25 84 HIS A N 1
ATOM 677 C CA . HIS A 1 84 ? -11.778 0.205 5.320 1.00 94.25 84 HIS A CA 1
ATOM 678 C C . HIS A 1 84 ? -12.118 -0.433 3.967 1.00 94.25 84 HIS A C 1
ATOM 680 O O . HIS A 1 84 ? -11.231 -0.623 3.139 1.00 94.25 84 HIS A O 1
ATOM 686 N N . ARG A 1 85 ? -13.402 -0.726 3.720 1.00 94.31 85 ARG A N 1
ATOM 687 C CA . ARG A 1 85 ? -13.866 -1.345 2.474 1.00 94.31 85 ARG A CA 1
ATOM 688 C C . ARG A 1 85 ? -13.575 -0.465 1.262 1.00 94.31 85 ARG A C 1
ATOM 690 O O . ARG A 1 85 ? -13.043 -0.966 0.279 1.00 94.31 85 ARG A O 1
ATOM 697 N N . THR A 1 86 ? -13.888 0.826 1.331 1.00 95.44 86 THR A N 1
ATOM 698 C CA . THR A 1 86 ? -13.647 1.765 0.230 1.00 95.44 86 THR A CA 1
ATOM 699 C C . THR A 1 86 ? -12.160 1.858 -0.095 1.00 95.44 86 THR A C 1
ATOM 701 O O . THR A 1 86 ? -11.787 1.716 -1.255 1.00 95.44 86 THR A O 1
ATOM 704 N N . PHE A 1 87 ? -11.296 2.025 0.909 1.00 97.19 87 PHE A N 1
ATOM 705 C CA . PHE A 1 87 ? -9.851 2.083 0.682 1.00 97.19 87 PHE A CA 1
ATOM 706 C C . PHE A 1 87 ? -9.283 0.764 0.146 1.00 97.19 87 PHE A C 1
ATOM 708 O O . PHE A 1 87 ? -8.476 0.806 -0.776 1.00 97.19 87 PHE A O 1
ATOM 715 N N . MET A 1 88 ? -9.736 -0.396 0.634 1.00 96.62 88 MET A N 1
ATOM 716 C CA . MET A 1 88 ? -9.289 -1.686 0.091 1.00 96.62 88 MET A CA 1
ATOM 717 C C . MET A 1 88 ? -9.762 -1.922 -1.350 1.00 96.62 88 MET A C 1
ATOM 719 O O . MET A 1 88 ? -9.007 -2.473 -2.144 1.00 96.62 88 MET A O 1
ATOM 723 N N . ILE A 1 89 ? -10.965 -1.470 -1.725 1.00 96.44 89 ILE A N 1
ATOM 724 C CA . ILE A 1 89 ? -11.439 -1.542 -3.119 1.00 96.44 89 ILE A CA 1
ATOM 725 C C . ILE A 1 89 ? -10.590 -0.642 -4.024 1.00 96.44 89 ILE A C 1
ATOM 727 O O . ILE A 1 89 ? -10.136 -1.095 -5.072 1.00 96.44 89 ILE A O 1
ATOM 731 N N . LEU A 1 90 ? -10.328 0.604 -3.613 1.00 97.81 90 LEU A N 1
ATOM 732 C CA . LEU A 1 90 ? -9.463 1.520 -4.367 1.00 97.81 90 LEU A CA 1
ATOM 733 C C . LEU A 1 90 ? -8.043 0.956 -4.520 1.00 97.81 90 LEU A C 1
ATOM 735 O O . LEU A 1 90 ? -7.492 0.962 -5.620 1.00 97.81 90 LEU A O 1
ATOM 739 N N . ALA A 1 91 ? -7.481 0.405 -3.441 1.00 97.94 91 ALA A N 1
ATOM 740 C CA . ALA A 1 91 ? -6.187 -0.264 -3.470 1.00 97.94 91 ALA A CA 1
ATOM 741 C C . ALA A 1 91 ? -6.179 -1.451 -4.440 1.00 97.94 91 ALA A C 1
ATOM 743 O O . ALA A 1 91 ? -5.205 -1.636 -5.166 1.00 97.94 91 ALA A O 1
ATOM 744 N N . LEU A 1 92 ? -7.240 -2.261 -4.460 1.00 97.31 92 LEU A N 1
ATOM 745 C CA . LEU A 1 92 ? -7.324 -3.431 -5.331 1.00 97.31 92 LEU A CA 1
ATOM 746 C C . LEU A 1 92 ? -7.426 -3.037 -6.808 1.00 97.31 92 LEU A C 1
ATOM 748 O O . LEU A 1 92 ? -6.750 -3.634 -7.639 1.00 97.31 92 LEU A O 1
ATOM 752 N N . ILE A 1 93 ? -8.208 -2.003 -7.134 1.00 98.12 93 ILE A N 1
ATOM 753 C CA . ILE A 1 93 ? -8.298 -1.474 -8.503 1.00 98.12 93 ILE A CA 1
ATOM 754 C C . ILE A 1 93 ? -6.910 -1.038 -8.990 1.00 98.12 93 ILE A C 1
ATOM 756 O O . ILE A 1 93 ? -6.484 -1.447 -10.069 1.00 98.12 93 ILE A O 1
ATOM 760 N N . LEU A 1 94 ? -6.177 -0.266 -8.180 1.00 98.31 94 LEU A N 1
ATOM 761 C CA . LEU A 1 94 ? -4.820 0.164 -8.525 1.00 98.31 94 LEU A CA 1
ATOM 762 C C . LEU A 1 94 ? -3.852 -1.016 -8.679 1.00 98.31 94 LEU A C 1
ATOM 764 O O . LEU A 1 94 ? -3.068 -1.024 -9.624 1.00 98.31 94 LEU A O 1
ATOM 768 N N . GLN A 1 95 ? -3.931 -2.028 -7.808 1.00 97.56 95 GLN A N 1
ATOM 769 C CA . GLN A 1 95 ? -3.119 -3.245 -7.925 1.00 97.56 95 GLN A CA 1
ATOM 770 C C . GLN A 1 95 ? -3.403 -4.003 -9.220 1.00 97.56 95 GLN A C 1
ATOM 772 O O . GLN A 1 95 ? -2.458 -4.381 -9.906 1.00 97.56 95 GLN A O 1
ATOM 777 N N . CYS A 1 96 ? -4.674 -4.188 -9.590 1.00 97.06 96 CYS A N 1
ATOM 778 C CA . CYS A 1 96 ? -5.045 -4.856 -10.838 1.00 97.06 96 CYS A CA 1
ATOM 779 C C . CYS A 1 96 ? -4.512 -4.102 -12.063 1.00 97.06 96 CYS A C 1
ATOM 781 O O . CYS A 1 96 ? -3.958 -4.724 -12.967 1.00 97.06 96 CYS A O 1
ATOM 783 N N . LEU A 1 97 ? -4.623 -2.768 -12.079 1.00 97.75 97 LEU A N 1
ATOM 784 C CA . LEU A 1 97 ? -4.077 -1.935 -13.157 1.00 97.75 97 LEU A CA 1
ATOM 785 C C . LEU A 1 97 ? -2.543 -2.010 -13.214 1.00 97.75 97 LEU A C 1
ATOM 787 O O . LEU A 1 97 ? -1.970 -2.153 -14.293 1.00 97.75 97 LEU A O 1
ATOM 791 N N . ALA A 1 98 ? -1.875 -1.963 -12.060 1.00 96.75 98 ALA A N 1
ATOM 792 C CA . ALA A 1 98 ? -0.424 -2.085 -11.957 1.00 96.75 98 ALA A CA 1
ATOM 793 C C . ALA A 1 98 ? 0.079 -3.472 -12.388 1.00 96.75 98 ALA A C 1
ATOM 795 O O . ALA A 1 98 ? 1.130 -3.576 -13.023 1.00 96.75 98 ALA A O 1
ATOM 796 N N . PHE A 1 99 ? -0.659 -4.536 -12.059 1.00 93.81 99 PHE A N 1
ATOM 797 C CA . PHE A 1 99 ? -0.370 -5.891 -12.524 1.00 93.81 99 PHE A CA 1
ATOM 798 C C . PHE A 1 99 ? -0.562 -5.991 -14.034 1.00 93.81 99 PHE A C 1
ATOM 800 O O . PHE A 1 99 ? 0.357 -6.400 -14.731 1.00 93.81 99 PHE A O 1
ATOM 807 N N . ALA A 1 100 ? -1.691 -5.532 -14.573 1.00 93.56 100 ALA A N 1
ATOM 808 C CA . ALA A 1 100 ? -1.894 -5.515 -16.020 1.00 93.56 100 ALA A CA 1
ATOM 809 C C . ALA A 1 100 ? -0.748 -4.784 -16.747 1.00 93.56 100 ALA A C 1
ATOM 811 O O . ALA A 1 100 ? -0.203 -5.311 -17.715 1.00 93.56 100 ALA A O 1
ATOM 812 N N . ALA A 1 101 ? -0.314 -3.626 -16.232 1.00 93.00 101 ALA A N 1
ATOM 813 C CA . ALA A 1 101 ? 0.799 -2.870 -16.800 1.00 93.00 101 ALA A CA 1
ATOM 814 C C . ALA A 1 101 ? 2.116 -3.665 -16.826 1.00 93.00 101 ALA A C 1
ATOM 816 O O . ALA A 1 101 ? 2.776 -3.712 -17.866 1.00 93.00 101 ALA A O 1
ATOM 817 N N . ILE A 1 102 ? 2.494 -4.317 -15.718 1.00 90.50 102 ILE A N 1
ATOM 818 C CA . ILE A 1 102 ? 3.758 -5.066 -15.661 1.00 90.50 102 ILE A CA 1
ATOM 819 C C . ILE A 1 102 ? 3.707 -6.361 -16.477 1.00 90.50 102 ILE A C 1
ATOM 821 O O . ILE A 1 102 ? 4.710 -6.730 -17.073 1.00 90.50 102 ILE A O 1
ATOM 825 N N . PHE A 1 103 ? 2.547 -7.016 -16.588 1.00 87.88 103 PHE A N 1
ATOM 826 C CA . PHE A 1 103 ? 2.387 -8.197 -17.444 1.00 87.88 103 PHE A CA 1
ATOM 827 C C . PHE A 1 103 ? 2.479 -7.838 -18.933 1.00 87.88 103 PHE A C 1
ATOM 829 O O . PHE A 1 103 ? 3.179 -8.519 -19.678 1.00 87.88 103 PHE A O 1
ATOM 836 N N . VAL A 1 104 ? 1.861 -6.730 -19.361 1.00 88.06 104 VAL A N 1
ATOM 837 C CA . VAL A 1 104 ? 2.025 -6.212 -20.733 1.00 88.06 104 VAL A CA 1
ATOM 838 C C . VAL A 1 104 ? 3.485 -5.839 -21.002 1.00 88.06 104 VAL A C 1
ATOM 840 O O . VAL A 1 104 ? 4.014 -6.138 -22.072 1.00 88.06 104 VAL A O 1
ATOM 843 N N . GLN A 1 105 ? 4.162 -5.224 -20.027 1.00 85.12 105 GLN A N 1
ATOM 844 C CA . GLN A 1 105 ? 5.586 -4.908 -20.141 1.00 85.12 105 GLN A CA 1
ATOM 845 C C . GLN A 1 105 ? 6.466 -6.158 -20.190 1.00 85.12 105 GLN A C 1
ATOM 847 O O . GLN A 1 105 ? 7.475 -6.143 -20.892 1.00 85.12 105 GLN A O 1
ATOM 852 N N . ALA A 1 106 ? 6.140 -7.201 -19.429 1.00 77.88 106 ALA A N 1
ATOM 853 C CA . ALA A 1 106 ? 6.913 -8.436 -19.373 1.00 77.88 106 ALA A CA 1
ATOM 854 C C . ALA A 1 106 ? 6.731 -9.292 -20.635 1.00 77.88 106 ALA A C 1
ATOM 856 O O . ALA A 1 106 ? 7.671 -9.985 -21.027 1.00 77.88 106 ALA A O 1
ATOM 857 N N . GLY A 1 107 ? 5.562 -9.210 -21.282 1.00 72.31 107 GLY A N 1
ATOM 858 C CA . GLY A 1 107 ? 5.188 -9.972 -22.475 1.00 72.31 107 GLY A CA 1
ATOM 859 C C . GLY A 1 107 ? 4.817 -11.419 -22.154 1.00 72.31 107 GLY A C 1
ATOM 860 O O . GLY A 1 107 ? 3.710 -11.852 -22.455 1.00 72.31 107 GLY A O 1
ATOM 861 N N . ASP A 1 108 ? 5.721 -12.140 -21.496 1.00 64.56 108 ASP A N 1
ATOM 862 C CA . ASP A 1 108 ? 5.533 -13.526 -21.072 1.00 64.56 108 ASP A CA 1
ATOM 863 C C . ASP A 1 108 ? 5.998 -13.707 -19.617 1.00 64.56 108 ASP A C 1
ATOM 865 O O . ASP A 1 108 ? 6.861 -12.970 -19.122 1.00 64.56 108 ASP A O 1
ATOM 869 N N . PHE A 1 109 ? 5.431 -14.689 -18.914 1.00 59.31 109 PHE A N 1
ATOM 870 C CA . PHE A 1 109 ? 5.792 -15.014 -17.535 1.00 59.31 109 PHE A CA 1
ATOM 871 C C . PHE A 1 109 ? 7.089 -15.830 -17.511 1.00 59.31 109 PHE A C 1
ATOM 873 O O . PHE A 1 109 ? 7.128 -17.000 -17.126 1.00 59.31 109 PHE A O 1
ATOM 880 N N . LYS A 1 110 ? 8.184 -15.206 -17.948 1.00 51.78 110 LYS A N 1
ATOM 881 C CA . LYS A 1 110 ? 9.508 -15.827 -17.969 1.00 51.78 110 LYS A CA 1
ATOM 882 C C . LYS A 1 110 ? 10.111 -15.784 -16.569 1.00 51.78 110 LYS A C 1
ATOM 884 O O . LYS A 1 110 ? 10.897 -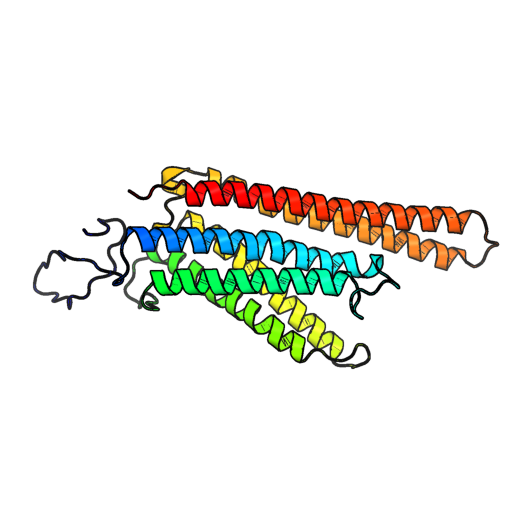14.906 -16.222 1.00 51.78 110 LYS A O 1
ATOM 889 N N . MET A 1 111 ? 9.729 -16.752 -15.744 1.00 49.47 111 MET A N 1
ATOM 890 C CA . MET A 1 111 ? 10.490 -17.093 -14.546 1.00 49.47 111 MET A CA 1
ATOM 891 C C . MET A 1 111 ? 11.826 -17.674 -15.007 1.00 49.47 111 MET A C 1
ATOM 893 O O . MET A 1 111 ? 11.843 -18.737 -15.618 1.00 49.47 111 MET A O 1
ATOM 897 N N . CYS A 1 112 ? 12.931 -16.966 -14.753 1.00 48.38 112 CYS A N 1
ATOM 898 C CA . CYS A 1 112 ? 14.283 -17.436 -15.072 1.00 48.38 112 CYS A CA 1
ATOM 899 C C . CYS A 1 112 ? 14.443 -18.908 -14.649 1.00 48.38 112 CYS A C 1
ATOM 901 O O . CYS A 1 112 ? 14.437 -19.212 -13.448 1.00 48.38 112 CYS A O 1
ATOM 903 N N . THR A 1 113 ? 14.603 -19.801 -15.626 1.00 38.84 113 THR A N 1
ATOM 904 C CA . THR A 1 113 ? 14.978 -21.204 -15.428 1.00 38.84 113 THR A CA 1
ATOM 905 C C . THR A 1 113 ? 16.356 -21.294 -14.757 1.00 38.84 113 THR A C 1
ATOM 907 O O . THR A 1 113 ? 17.048 -20.289 -14.583 1.00 38.84 113 THR A O 1
ATOM 910 N N . LEU A 1 114 ? 16.740 -22.492 -14.306 1.00 37.25 114 LEU A N 1
ATOM 911 C CA . LEU A 1 114 ? 17.910 -22.802 -13.460 1.00 37.25 114 LEU A CA 1
ATOM 912 C C . LEU A 1 114 ? 19.288 -22.254 -13.924 1.00 37.25 114 LEU A C 1
ATOM 914 O O . LEU A 1 114 ? 20.264 -22.445 -13.211 1.00 37.25 114 LEU A O 1
ATOM 918 N N . ALA A 1 115 ? 19.381 -21.592 -15.079 1.00 40.88 115 ALA A N 1
ATOM 919 C CA . ALA A 1 115 ? 20.613 -21.124 -15.714 1.00 40.88 115 ALA A CA 1
ATOM 920 C C . ALA A 1 115 ? 20.984 -19.645 -15.449 1.00 40.88 115 ALA A C 1
ATOM 922 O O . ALA A 1 115 ? 21.994 -19.183 -15.963 1.00 40.88 115 ALA A O 1
ATOM 923 N N . CYS A 1 116 ? 20.194 -18.877 -14.689 1.00 48.62 116 CYS A N 1
ATOM 924 C CA . CYS A 1 116 ? 20.494 -17.454 -14.458 1.00 48.62 116 CYS A CA 1
ATOM 925 C C . CYS A 1 116 ? 21.480 -17.243 -13.289 1.00 48.62 116 CYS A C 1
ATOM 927 O O . CYS A 1 116 ? 21.247 -17.773 -12.200 1.00 48.62 116 CYS A O 1
ATOM 929 N N . GLU A 1 117 ? 22.524 -16.432 -13.510 1.00 50.97 117 GLU A N 1
ATOM 930 C CA . GLU A 1 117 ? 23.514 -15.988 -12.509 1.00 50.97 117 GLU A CA 1
ATOM 931 C C . GLU A 1 117 ? 22.882 -15.344 -11.254 1.00 50.97 117 GLU A C 1
ATOM 933 O O . GLU A 1 117 ? 21.716 -14.940 -11.224 1.00 50.97 117 GLU A O 1
ATOM 938 N N . THR A 1 118 ? 23.658 -15.243 -10.175 1.00 51.75 118 THR A N 1
ATOM 939 C CA . THR A 1 118 ? 23.228 -14.742 -8.856 1.00 51.75 118 THR A CA 1
ATOM 940 C C . THR A 1 118 ? 22.655 -13.319 -8.859 1.00 51.75 118 THR A C 1
ATOM 942 O O . THR A 1 118 ? 21.795 -13.022 -8.026 1.00 51.75 118 THR A O 1
ATOM 945 N N . ASP A 1 119 ? 23.024 -12.472 -9.823 1.00 53.19 119 ASP A N 1
ATOM 946 C CA . ASP A 1 119 ? 22.533 -11.087 -9.937 1.00 53.19 119 ASP A CA 1
ATOM 947 C C . ASP A 1 119 ? 21.025 -11.001 -10.264 1.00 53.19 119 ASP A C 1
ATOM 949 O O . ASP A 1 119 ? 20.366 -9.989 -10.013 1.00 53.19 119 ASP A O 1
ATOM 953 N N . TYR A 1 120 ? 20.418 -12.109 -10.703 1.00 64.38 120 TYR A N 1
ATOM 954 C CA . TYR A 1 120 ? 18.981 -12.226 -10.982 1.00 64.38 120 TYR A CA 1
ATOM 955 C C . TYR A 1 120 ? 18.121 -12.557 -9.755 1.00 64.38 120 TYR A C 1
ATOM 957 O O . TYR A 1 120 ? 16.890 -12.640 -9.855 1.00 64.38 120 TYR A O 1
ATOM 965 N N . TYR A 1 121 ? 18.732 -12.751 -8.584 1.00 74.25 121 TYR A N 1
ATOM 966 C CA . TYR A 1 121 ? 18.020 -13.164 -7.376 1.00 74.25 121 TYR A CA 1
ATOM 967 C C . TYR A 1 121 ? 17.000 -12.120 -6.896 1.00 74.25 121 TYR A C 1
ATOM 969 O O . TYR A 1 121 ? 15.869 -12.473 -6.558 1.00 74.25 121 TYR A O 1
ATOM 977 N N . LEU A 1 122 ? 17.346 -10.828 -6.930 1.00 81.50 122 LEU A N 1
ATOM 978 C CA . LEU A 1 122 ? 16.452 -9.758 -6.463 1.00 81.50 122 LEU A CA 1
ATOM 979 C C . LEU A 1 122 ? 15.218 -9.596 -7.356 1.00 81.50 122 LEU A C 1
ATOM 981 O O . LEU A 1 122 ? 14.120 -9.379 -6.846 1.00 81.50 122 LEU A O 1
ATOM 985 N N . LEU A 1 123 ? 15.371 -9.776 -8.671 1.00 80.00 123 LEU A N 1
ATOM 986 C CA . LEU A 1 123 ? 14.249 -9.772 -9.610 1.00 80.00 123 LEU A CA 1
ATOM 987 C C . LEU A 1 123 ? 13.307 -10.957 -9.363 1.00 80.00 123 LEU A C 1
ATOM 989 O O . LEU A 1 123 ? 12.086 -10.778 -9.311 1.00 80.00 123 LEU A O 1
ATOM 993 N N . LYS A 1 124 ? 13.865 -12.159 -9.162 1.00 80.81 124 LYS A N 1
ATOM 994 C CA . LYS A 1 124 ? 13.085 -13.354 -8.806 1.00 80.81 124 LYS A CA 1
ATOM 995 C C . LYS A 1 124 ? 12.317 -13.139 -7.502 1.00 80.81 124 LYS A C 1
ATOM 997 O O . LYS A 1 124 ? 11.111 -13.374 -7.464 1.00 80.81 124 LYS A O 1
ATOM 1002 N N . LEU A 1 125 ? 12.983 -12.638 -6.460 1.00 86.94 125 LEU A N 1
ATOM 1003 C CA . LEU A 1 125 ? 12.345 -12.339 -5.178 1.00 86.94 125 LEU A CA 1
ATOM 1004 C C . LEU A 1 125 ? 11.241 -11.287 -5.303 1.00 86.94 125 LEU A C 1
ATOM 1006 O O . LEU A 1 125 ? 10.149 -11.504 -4.783 1.00 86.94 125 LEU A O 1
ATOM 1010 N N . HIS A 1 126 ? 11.495 -10.178 -6.002 1.00 91.06 126 HIS A N 1
ATOM 1011 C CA . HIS A 1 126 ? 10.490 -9.140 -6.237 1.00 91.06 126 HIS A CA 1
ATOM 1012 C C . HIS A 1 126 ? 9.257 -9.720 -6.942 1.00 91.06 126 HIS A C 1
ATOM 1014 O O . HIS A 1 126 ? 8.128 -9.487 -6.517 1.00 91.06 126 HIS A O 1
ATOM 1020 N N . THR A 1 127 ? 9.463 -10.560 -7.959 1.00 89.19 127 THR A N 1
ATOM 1021 C CA . THR A 1 127 ? 8.364 -11.203 -8.692 1.00 89.19 127 THR A CA 1
ATOM 1022 C C . THR A 1 127 ? 7.569 -12.157 -7.796 1.00 89.19 127 THR A C 1
ATOM 1024 O O . THR A 1 127 ? 6.343 -12.062 -7.739 1.00 89.19 127 THR A O 1
ATOM 1027 N N . ILE A 1 128 ? 8.238 -13.040 -7.045 1.00 90.44 128 ILE A N 1
ATOM 1028 C CA . ILE A 1 128 ? 7.576 -13.993 -6.138 1.00 90.44 128 ILE A CA 1
ATOM 1029 C C . ILE A 1 128 ? 6.794 -13.253 -5.048 1.00 90.44 128 ILE A C 1
ATOM 1031 O O . ILE A 1 128 ? 5.622 -13.563 -4.821 1.00 90.44 128 ILE A O 1
ATOM 1035 N N . LEU A 1 129 ? 7.404 -12.258 -4.395 1.00 94.44 129 LEU A N 1
ATOM 1036 C CA . LEU A 1 129 ? 6.747 -11.472 -3.349 1.00 94.44 129 LEU A CA 1
ATOM 1037 C C . LEU A 1 129 ? 5.574 -10.662 -3.907 1.00 94.44 129 LEU A C 1
ATOM 1039 O O . LEU A 1 129 ? 4.506 -10.659 -3.298 1.00 94.44 129 LEU A O 1
ATOM 1043 N N . GLY A 1 130 ? 5.752 -10.022 -5.066 1.00 94.81 130 GLY A N 1
ATOM 1044 C CA . GLY A 1 130 ? 4.718 -9.237 -5.740 1.00 94.81 130 GLY A CA 1
ATOM 1045 C C . GLY A 1 130 ? 3.505 -10.079 -6.137 1.00 94.81 130 GLY A C 1
ATOM 1046 O O . GLY A 1 130 ? 2.364 -9.710 -5.843 1.00 94.81 130 GLY A O 1
ATOM 1047 N N . VAL A 1 131 ? 3.730 -11.239 -6.762 1.00 94.31 131 VAL A N 1
ATOM 1048 C CA . VAL A 1 131 ? 2.652 -12.173 -7.128 1.00 94.31 131 VAL A CA 1
ATOM 1049 C C . VAL A 1 131 ? 1.965 -12.718 -5.877 1.00 94.31 131 VAL A C 1
ATOM 1051 O O . VAL A 1 131 ? 0.734 -12.748 -5.822 1.00 94.31 131 VAL A O 1
ATOM 1054 N N . SER A 1 132 ? 2.731 -13.089 -4.848 1.00 95.38 132 SER A N 1
ATOM 1055 C CA . SER A 1 132 ? 2.184 -13.637 -3.601 1.00 95.38 132 SER A CA 1
ATOM 1056 C C . SER A 1 132 ? 1.320 -12.619 -2.853 1.00 95.38 132 SER A C 1
ATOM 1058 O O . SER A 1 132 ? 0.199 -12.943 -2.456 1.00 95.38 132 SER A O 1
ATOM 1060 N N . CYS A 1 133 ? 1.787 -11.374 -2.692 1.00 97.19 133 CYS A N 1
ATOM 1061 C CA . CYS A 1 133 ? 1.020 -10.345 -1.988 1.00 97.19 133 CYS A CA 1
ATOM 1062 C C . CYS A 1 133 ? -0.247 -9.940 -2.748 1.00 97.19 133 CYS A C 1
ATOM 1064 O O . CYS A 1 133 ? -1.300 -9.768 -2.134 1.00 97.19 133 CYS A O 1
ATOM 1066 N N . THR A 1 134 ? -0.182 -9.857 -4.077 1.00 95.69 134 THR A N 1
ATOM 1067 C CA . THR A 1 134 ? -1.337 -9.477 -4.902 1.00 95.69 134 THR A CA 1
ATOM 1068 C C . THR A 1 134 ? -2.367 -10.599 -4.967 1.00 95.69 134 THR A C 1
ATOM 1070 O O . THR A 1 134 ? -3.566 -10.340 -4.883 1.00 95.69 134 THR A O 1
ATOM 1073 N N . SER A 1 135 ? -1.921 -11.858 -5.014 1.00 96.00 135 SER A N 1
ATOM 1074 C CA . SER A 1 135 ? -2.808 -13.022 -4.883 1.00 96.00 135 SER A CA 1
ATOM 1075 C C . SER A 1 135 ? -3.528 -13.014 -3.534 1.00 96.00 135 SER A C 1
ATOM 1077 O O . SER A 1 135 ? -4.742 -13.207 -3.475 1.00 96.00 135 SER A O 1
ATOM 1079 N N . GLY A 1 136 ? -2.805 -12.708 -2.452 1.00 96.62 136 GLY A N 1
ATOM 1080 C CA . GLY A 1 136 ? -3.398 -12.510 -1.132 1.00 96.62 136 GLY A CA 1
ATOM 1081 C C . GLY A 1 136 ? -4.426 -11.374 -1.107 1.00 96.62 136 GLY A C 1
ATOM 1082 O O . GLY A 1 136 ? -5.522 -11.559 -0.580 1.00 96.62 136 GLY A O 1
ATOM 1083 N N . ALA A 1 137 ? -4.140 -10.231 -1.739 1.00 95.56 137 ALA A N 1
ATOM 1084 C CA . ALA A 1 137 ? -5.089 -9.121 -1.856 1.00 95.56 137 ALA A CA 1
ATOM 1085 C C . ALA A 1 137 ? -6.349 -9.479 -2.662 1.00 95.56 137 ALA A C 1
ATOM 1087 O O . ALA A 1 137 ? -7.448 -9.103 -2.258 1.00 95.56 137 ALA A O 1
ATOM 1088 N N . LEU A 1 138 ? -6.217 -10.238 -3.753 1.00 94.75 138 LEU A N 1
ATOM 1089 C CA . LEU A 1 138 ? -7.346 -10.735 -4.553 1.00 94.75 138 LEU A CA 1
ATOM 1090 C C . LEU A 1 138 ? -8.185 -11.772 -3.797 1.00 94.75 138 LEU A C 1
ATOM 1092 O O . LEU A 1 138 ? -9.404 -11.836 -3.969 1.00 94.75 138 LEU A O 1
ATOM 1096 N N . PHE A 1 139 ? -7.555 -12.558 -2.925 1.00 94.06 139 PHE A N 1
ATOM 1097 C CA . PHE A 1 139 ? -8.251 -13.535 -2.093 1.00 94.06 139 PHE A CA 1
ATOM 1098 C C . PHE A 1 139 ? -9.070 -12.881 -0.968 1.00 94.06 139 PHE A C 1
ATOM 1100 O O . PHE A 1 139 ? -10.071 -13.437 -0.518 1.00 94.06 139 PHE A O 1
ATOM 1107 N N . GLN A 1 140 ? -8.708 -11.672 -0.533 1.00 93.25 140 GLN A N 1
ATOM 1108 C CA . GLN A 1 140 ? -9.377 -10.991 0.580 1.00 93.25 140 GLN A CA 1
ATOM 1109 C C . GLN A 1 140 ? -10.864 -10.673 0.340 1.00 93.25 140 GLN A C 1
ATOM 1111 O O . GLN A 1 140 ? -11.665 -10.944 1.238 1.00 93.25 140 GLN A O 1
ATOM 1116 N N . PRO A 1 141 ? -11.292 -10.150 -0.827 1.00 89.56 141 PRO A N 1
ATOM 1117 C CA . PRO A 1 141 ? -12.709 -10.027 -1.162 1.00 89.56 141 PRO A CA 1
ATOM 1118 C C . PRO A 1 141 ? -13.457 -11.364 -1.181 1.00 89.56 141 PRO A C 1
ATOM 1120 O O . PRO A 1 141 ? -14.598 -11.414 -0.724 1.00 89.56 141 PRO A O 1
ATOM 1123 N N . LEU A 1 142 ? -12.822 -12.445 -1.655 1.00 89.19 142 LEU A N 1
ATOM 1124 C CA . LEU A 1 142 ? -13.419 -13.787 -1.654 1.00 89.19 142 LEU A CA 1
ATOM 1125 C C . LEU A 1 142 ? -13.649 -14.274 -0.221 1.00 89.19 142 LEU A C 1
ATOM 1127 O O . LEU A 1 142 ? -14.749 -14.706 0.117 1.00 89.19 142 LEU A O 1
ATOM 1131 N N . LEU A 1 143 ? -12.656 -14.115 0.658 1.00 87.25 143 LEU A N 1
ATOM 1132 C CA . LEU A 1 143 ? -12.823 -14.379 2.087 1.00 87.25 143 LEU A CA 1
ATOM 1133 C C . LEU A 1 143 ? -13.942 -13.520 2.684 1.00 87.25 143 LEU A C 1
ATOM 1135 O O . LEU A 1 143 ? -14.791 -14.030 3.413 1.00 87.25 143 LEU A O 1
ATOM 1139 N N . ALA A 1 144 ? -13.970 -12.225 2.362 1.00 85.81 144 ALA A N 1
ATOM 1140 C CA . ALA A 1 144 ? -14.973 -11.295 2.868 1.00 85.81 144 ALA A CA 1
ATOM 1141 C C . ALA A 1 144 ? -16.400 -11.627 2.397 1.00 85.81 144 ALA A C 1
ATOM 1143 O O . ALA A 1 144 ? -17.349 -11.311 3.115 1.00 85.81 144 ALA A O 1
ATOM 1144 N N . PHE A 1 145 ? -16.561 -12.275 1.240 1.00 86.25 145 PHE A N 1
ATOM 1145 C CA . PHE A 1 145 ? -17.848 -12.786 0.768 1.00 86.25 145 PHE A CA 1
ATOM 1146 C C . PHE A 1 145 ? -18.372 -13.918 1.664 1.00 86.25 145 PHE A C 1
ATOM 1148 O O . PHE A 1 145 ? -19.541 -13.914 2.039 1.00 86.25 145 PHE A O 1
ATOM 1155 N N . PHE A 1 146 ? -17.493 -14.821 2.108 1.00 86.12 146 PHE A N 1
ATOM 1156 C CA . PHE A 1 146 ? -17.821 -15.891 3.062 1.00 86.12 146 PHE A CA 1
ATOM 1157 C C . PHE A 1 146 ? -17.817 -15.435 4.530 1.00 86.12 146 PHE A C 1
ATOM 1159 O O . PHE A 1 146 ? -17.763 -16.255 5.451 1.00 86.12 146 PHE A O 1
ATOM 1166 N N . ARG A 1 147 ? -17.865 -14.123 4.787 1.00 86.50 147 ARG A N 1
ATOM 1167 C CA . ARG A 1 147 ? -17.880 -13.578 6.144 1.00 86.50 147 ARG A CA 1
ATOM 1168 C C . ARG A 1 147 ? -19.108 -14.077 6.911 1.00 86.50 147 ARG A C 1
ATOM 1170 O O . ARG A 1 147 ? -20.244 -13.754 6.578 1.00 86.50 147 ARG A O 1
ATOM 1177 N N . PHE A 1 148 ? -18.860 -14.751 8.030 1.00 86.94 148 PHE A N 1
ATOM 1178 C CA . PHE A 1 148 ? -19.914 -15.197 8.939 1.00 86.94 148 PHE A CA 1
ATOM 1179 C C . PHE A 1 148 ? -20.624 -14.034 9.665 1.00 86.94 148 PHE A C 1
ATOM 1181 O O . PHE A 1 148 ? -20.076 -12.929 9.822 1.00 86.94 148 PHE A O 1
ATOM 1188 N N . SER A 1 149 ? -21.837 -14.303 10.168 1.00 84.25 149 SER A N 1
ATOM 1189 C CA . SER A 1 149 ? -22.584 -13.391 11.051 1.00 84.25 149 SER A CA 1
ATOM 1190 C C . SER A 1 149 ? -21.770 -13.026 12.304 1.00 84.25 149 SER A C 1
ATOM 1192 O O . SER A 1 149 ? -20.771 -13.669 12.635 1.00 84.25 149 SER A O 1
ATOM 1194 N N . ASN A 1 150 ? -22.142 -11.943 12.990 1.00 78.75 150 ASN A N 1
ATOM 1195 C CA . ASN A 1 150 ? -21.462 -11.538 14.226 1.00 78.75 150 ASN A CA 1
ATOM 1196 C C . ASN A 1 150 ? -21.659 -12.560 15.361 1.00 78.75 150 ASN A C 1
ATOM 1198 O O . ASN A 1 150 ? -20.811 -12.621 16.242 1.00 78.75 150 ASN A O 1
ATOM 1202 N N . GLU A 1 151 ? -22.726 -13.357 15.308 1.00 86.56 151 GLU A N 1
ATOM 1203 C CA . GLU A 1 151 ? -23.086 -14.353 16.329 1.00 86.56 151 GLU A CA 1
ATOM 1204 C C . GLU A 1 151 ? -22.589 -15.774 16.003 1.00 86.56 151 GLU A C 1
ATOM 1206 O O . GLU A 1 151 ? -22.732 -16.681 16.816 1.00 86.56 151 GLU A O 1
ATOM 1211 N N . ASP A 1 152 ? -21.993 -15.993 14.825 1.00 89.56 152 ASP A N 1
ATOM 1212 C CA . ASP A 1 152 ? -21.537 -17.325 14.409 1.00 89.56 152 ASP A CA 1
ATOM 1213 C C . ASP A 1 152 ? -20.249 -17.731 15.161 1.00 89.56 152 ASP A C 1
ATOM 1215 O O . ASP A 1 152 ? -19.278 -16.961 15.166 1.00 89.56 152 ASP A O 1
ATOM 1219 N N . PRO A 1 153 ? -20.168 -18.947 15.737 1.00 92.06 153 PRO A N 1
ATOM 1220 C CA . PRO A 1 153 ? -18.994 -19.412 16.483 1.00 92.06 153 PRO A CA 1
ATOM 1221 C C . PRO A 1 153 ? -17.718 -19.524 15.636 1.00 92.06 153 PRO A C 1
ATOM 1223 O O . PRO A 1 153 ? -16.618 -19.520 16.185 1.00 92.06 153 PRO A O 1
ATOM 1226 N N . ARG A 1 154 ? -17.821 -19.583 14.301 1.00 91.38 154 ARG A N 1
ATOM 1227 C CA . ARG A 1 154 ? -16.674 -19.620 13.371 1.00 91.38 154 ARG A CA 1
ATOM 1228 C C . ARG A 1 154 ? -16.154 -18.228 13.018 1.00 91.38 154 ARG A C 1
ATOM 1230 O O . ARG A 1 154 ? -15.136 -18.094 12.334 1.00 91.38 154 ARG A O 1
ATOM 1237 N N . ARG A 1 155 ? -16.809 -17.163 13.490 1.00 90.94 155 ARG A N 1
ATOM 1238 C CA . ARG A 1 155 ? -16.387 -15.778 13.255 1.00 90.94 155 ARG A CA 1
ATOM 1239 C C . ARG A 1 155 ? -14.946 -15.477 13.703 1.00 90.94 155 ARG A C 1
ATOM 1241 O O . ARG A 1 155 ? -14.262 -14.763 12.965 1.00 90.94 155 ARG A O 1
ATOM 1248 N N . PRO A 1 156 ? -14.436 -15.995 14.837 1.00 92.00 156 PRO A N 1
ATOM 1249 C CA . PRO A 1 156 ? -13.037 -15.811 15.219 1.00 92.00 156 PRO A CA 1
ATOM 1250 C C . PRO A 1 156 ? -12.055 -16.390 14.194 1.00 92.00 156 PRO A C 1
ATOM 1252 O O . PRO A 1 156 ? -11.065 -15.734 13.885 1.00 92.00 156 PRO A O 1
ATOM 1255 N N . ILE A 1 157 ? -12.364 -17.554 13.607 1.00 92.25 157 ILE A N 1
ATOM 1256 C CA . ILE A 1 157 ? -11.534 -18.195 12.572 1.00 92.25 157 ILE A CA 1
ATOM 1257 C C . ILE A 1 157 ? -11.458 -17.295 11.339 1.00 92.25 157 ILE A C 1
ATOM 1259 O O . ILE A 1 157 ? -10.366 -16.980 10.869 1.00 92.25 157 ILE A O 1
ATOM 1263 N N . PHE A 1 158 ? -12.610 -16.813 10.860 1.00 92.44 158 PHE A N 1
ATOM 1264 C CA . PHE A 1 158 ? -12.657 -15.848 9.761 1.00 92.44 158 PHE A CA 1
ATOM 1265 C C . PHE A 1 158 ? -11.844 -14.585 10.078 1.00 92.44 158 PHE A C 1
ATOM 1267 O O . PHE A 1 158 ? -11.049 -14.147 9.251 1.00 92.44 158 PHE A O 1
ATOM 1274 N N . ASN A 1 159 ? -12.019 -14.002 11.269 1.00 91.94 159 ASN A N 1
ATOM 1275 C CA . ASN A 1 159 ? -11.316 -12.778 11.651 1.00 91.94 159 ASN A CA 1
ATOM 1276 C C . ASN A 1 159 ? -9.794 -12.985 11.668 1.00 91.94 159 ASN A C 1
ATOM 1278 O O . ASN A 1 159 ? -9.072 -12.105 11.206 1.00 91.94 159 ASN A O 1
ATOM 1282 N N . TRP A 1 160 ? -9.318 -14.123 12.183 1.00 94.25 160 TRP A N 1
ATOM 1283 C CA . TRP A 1 160 ? -7.893 -14.442 12.225 1.00 94.25 160 TRP A CA 1
ATOM 1284 C C . TRP A 1 160 ? -7.330 -14.683 10.826 1.00 94.25 160 TRP A C 1
ATOM 1286 O O . TRP A 1 160 ? -6.318 -14.083 10.479 1.00 94.25 160 TRP A O 1
ATOM 1296 N N . LEU A 1 161 ? -8.021 -15.469 9.994 1.00 94.00 161 LEU A N 1
ATOM 1297 C CA . LEU A 1 161 ? -7.611 -15.727 8.613 1.00 94.00 161 LEU A CA 1
ATOM 1298 C C . LEU A 1 161 ? -7.570 -14.434 7.783 1.00 94.00 161 LEU A C 1
ATOM 1300 O O . LEU A 1 161 ? -6.560 -14.136 7.153 1.00 94.00 161 LEU A O 1
ATOM 1304 N N . HIS A 1 162 ? -8.639 -13.635 7.824 1.00 93.94 162 HIS A N 1
ATOM 1305 C CA . HIS A 1 162 ? -8.725 -12.361 7.109 1.00 93.94 162 HIS A CA 1
ATOM 1306 C C . HIS A 1 162 ? -7.645 -11.372 7.570 1.00 93.94 162 HIS A C 1
ATOM 1308 O O . HIS A 1 162 ? -7.028 -10.686 6.752 1.00 93.94 162 HIS A O 1
ATOM 1314 N N . TRP A 1 163 ? -7.386 -11.308 8.879 1.00 94.19 163 TRP A N 1
ATOM 1315 C CA . TRP A 1 163 ? -6.311 -10.489 9.432 1.00 94.19 163 TRP A CA 1
ATOM 1316 C C . TRP A 1 163 ? -4.930 -10.983 8.985 1.00 94.19 163 TRP A C 1
ATOM 1318 O O . TRP A 1 163 ? -4.141 -10.178 8.493 1.00 94.19 163 TRP A O 1
ATOM 1328 N N . PHE A 1 164 ? -4.657 -12.284 9.106 1.00 95.31 164 PHE A N 1
ATOM 1329 C CA . PHE A 1 164 ? -3.364 -12.886 8.782 1.00 95.31 164 PHE A CA 1
ATOM 1330 C C . PHE A 1 164 ? -3.018 -12.707 7.303 1.00 95.31 164 PHE A C 1
ATOM 1332 O O . PHE A 1 164 ? -1.952 -12.185 6.983 1.00 95.31 164 PHE A O 1
ATOM 1339 N N . VAL A 1 165 ? -3.946 -13.045 6.400 1.00 96.06 165 VAL A N 1
ATOM 1340 C CA . VAL A 1 165 ? -3.752 -12.867 4.952 1.00 96.06 165 VAL A CA 1
ATOM 1341 C C . VAL A 1 165 ? -3.564 -11.388 4.611 1.00 96.06 165 VAL A C 1
ATOM 1343 O O . VAL A 1 165 ? -2.706 -11.048 3.799 1.00 96.06 165 VAL A O 1
ATOM 1346 N N . GLY A 1 166 ? -4.316 -10.488 5.249 1.00 95.88 166 GLY A N 1
ATOM 1347 C CA . GLY A 1 166 ? -4.250 -9.053 4.967 1.00 95.88 166 GLY A CA 1
ATOM 1348 C C . GLY A 1 166 ? -2.945 -8.410 5.393 1.00 95.88 166 GLY A C 1
ATOM 1349 O O . GLY A 1 166 ? -2.275 -7.776 4.579 1.00 95.88 166 GLY A O 1
ATOM 1350 N N . VAL A 1 167 ? -2.573 -8.592 6.660 1.00 95.12 167 VAL A N 1
ATOM 1351 C CA . VAL A 1 167 ? -1.321 -8.048 7.196 1.00 95.12 167 VAL A CA 1
ATOM 1352 C C . VAL A 1 167 ? -0.124 -8.730 6.538 1.00 95.12 167 VAL A C 1
ATOM 1354 O O . VAL A 1 167 ? 0.801 -8.037 6.129 1.00 95.12 167 VAL A O 1
ATOM 1357 N N . GLY A 1 168 ? -0.171 -10.051 6.338 1.00 97.12 168 GLY A N 1
ATOM 1358 C CA . GLY A 1 168 ? 0.876 -10.794 5.636 1.00 97.12 168 GLY A CA 1
ATOM 1359 C C . GLY A 1 168 ? 1.099 -10.286 4.209 1.00 97.12 168 GLY A C 1
ATOM 1360 O O . GLY A 1 168 ? 2.238 -10.025 3.824 1.00 97.12 168 GLY A O 1
ATOM 1361 N N . SER A 1 169 ? 0.024 -10.055 3.445 1.00 97.69 169 SER A N 1
ATOM 1362 C CA . SER A 1 169 ? 0.120 -9.493 2.088 1.00 97.69 169 SER A CA 1
ATOM 1363 C C . SER A 1 169 ? 0.722 -8.091 2.096 1.00 97.69 169 SER A C 1
ATOM 1365 O O . SER A 1 169 ? 1.625 -7.811 1.313 1.00 97.69 169 SER A O 1
ATOM 1367 N N . TRP A 1 170 ? 0.292 -7.227 3.017 1.00 97.56 170 TRP A N 1
ATOM 1368 C CA . TRP A 1 170 ? 0.842 -5.877 3.151 1.00 97.56 170 TRP A CA 1
ATOM 1369 C C . TRP A 1 170 ? 2.333 -5.876 3.531 1.00 97.56 170 TRP A C 1
ATOM 1371 O O . TRP A 1 170 ? 3.114 -5.089 2.990 1.00 97.56 170 TRP A O 1
ATOM 1381 N N . THR A 1 171 ? 2.757 -6.781 4.419 1.00 96.69 171 THR A N 1
ATOM 1382 C CA . THR A 1 171 ? 4.169 -6.940 4.793 1.00 96.69 171 THR A CA 1
ATOM 1383 C C . THR A 1 171 ? 5.000 -7.427 3.607 1.00 96.69 171 THR A C 1
ATOM 1385 O O . THR A 1 171 ? 6.022 -6.815 3.301 1.00 96.69 171 THR A O 1
ATOM 1388 N N . MET A 1 172 ? 4.551 -8.466 2.894 1.00 97.44 172 MET A N 1
ATOM 1389 C CA . MET A 1 172 ? 5.230 -8.956 1.686 1.00 97.44 172 MET A CA 1
ATOM 1390 C C . MET A 1 172 ? 5.324 -7.874 0.606 1.00 97.44 172 MET A C 1
ATOM 1392 O O . MET A 1 172 ? 6.387 -7.698 0.013 1.00 97.44 172 MET A O 1
ATOM 1396 N N . ALA A 1 173 ? 4.250 -7.111 0.387 1.00 97.75 173 ALA A N 1
ATOM 1397 C CA . ALA A 1 173 ? 4.243 -5.991 -0.548 1.00 97.75 173 ALA A CA 1
ATOM 1398 C C . ALA A 1 173 ? 5.238 -4.899 -0.140 1.00 97.75 173 ALA A C 1
ATOM 1400 O O . ALA A 1 173 ? 5.969 -4.389 -0.984 1.00 97.75 173 ALA A O 1
ATOM 1401 N N . SER A 1 174 ? 5.321 -4.578 1.153 1.00 97.19 174 SER A N 1
ATOM 1402 C CA . SER A 1 174 ? 6.286 -3.599 1.657 1.00 97.19 174 SER A CA 1
ATOM 1403 C C . SER A 1 174 ? 7.719 -4.057 1.396 1.00 97.19 174 SER A C 1
ATOM 1405 O O . SER A 1 174 ? 8.492 -3.295 0.825 1.00 97.19 174 SER A O 1
ATOM 1407 N N . VAL A 1 175 ? 8.060 -5.313 1.708 1.00 96.50 175 VAL A N 1
ATOM 1408 C CA . VAL A 1 175 ? 9.382 -5.880 1.380 1.00 96.50 175 VAL A CA 1
ATOM 1409 C C . VAL A 1 175 ? 9.637 -5.836 -0.130 1.00 96.50 175 VAL A C 1
ATOM 1411 O O . VAL A 1 175 ? 10.710 -5.422 -0.557 1.00 96.50 175 VAL A O 1
ATOM 1414 N N . CYS A 1 176 ? 8.642 -6.184 -0.945 1.00 95.62 176 CYS A N 1
ATOM 1415 C CA . CYS A 1 176 ? 8.730 -6.139 -2.404 1.00 95.62 176 CYS A CA 1
ATOM 1416 C C . CYS A 1 176 ? 9.052 -4.729 -2.936 1.00 95.62 176 CYS A C 1
ATOM 1418 O O . CYS A 1 176 ? 9.920 -4.578 -3.799 1.00 95.62 176 CYS A O 1
ATOM 1420 N N . ILE A 1 177 ? 8.426 -3.691 -2.368 1.00 96.06 177 ILE A N 1
ATOM 1421 C CA . ILE A 1 177 ? 8.721 -2.284 -2.677 1.00 96.06 177 ILE A CA 1
ATOM 1422 C C . ILE A 1 177 ? 10.164 -1.935 -2.276 1.00 96.06 177 ILE A C 1
ATOM 1424 O O . ILE A 1 177 ? 10.849 -1.277 -3.052 1.00 96.06 177 ILE A O 1
ATOM 1428 N N . PHE A 1 178 ? 10.672 -2.434 -1.139 1.00 94.62 178 PHE A N 1
ATOM 1429 C CA . PHE A 1 178 ? 12.085 -2.282 -0.739 1.00 94.62 178 PHE A CA 1
ATOM 1430 C C . PHE A 1 178 ? 13.092 -2.944 -1.673 1.00 94.62 178 PHE A C 1
ATOM 1432 O O . PHE A 1 178 ? 14.209 -2.449 -1.796 1.00 94.62 178 PHE A O 1
ATOM 1439 N N . LEU A 1 179 ? 12.708 -4.010 -2.371 1.00 91.19 179 LEU A N 1
ATOM 1440 C CA . LEU A 1 179 ? 13.562 -4.613 -3.393 1.00 91.19 179 LEU A CA 1
ATOM 1441 C C . LEU A 1 179 ? 13.596 -3.796 -4.684 1.00 91.19 179 LEU A C 1
ATOM 1443 O O . LEU A 1 179 ? 14.539 -3.939 -5.460 1.00 91.19 179 LEU A O 1
ATOM 1447 N N . ALA A 1 180 ? 12.598 -2.938 -4.919 1.00 89.56 180 ALA A N 1
ATOM 1448 C CA . ALA A 1 180 ? 12.458 -2.254 -6.191 1.00 89.56 180 ALA A CA 1
ATOM 1449 C C . ALA A 1 180 ? 13.713 -1.447 -6.560 1.00 89.56 180 ALA A C 1
ATOM 1451 O O . ALA A 1 180 ? 14.219 -1.712 -7.642 1.00 89.56 180 ALA A O 1
ATOM 1452 N N . PRO A 1 181 ? 14.290 -0.539 -5.740 1.00 88.44 181 PRO A N 1
ATOM 1453 C CA . PRO A 1 181 ? 15.425 0.312 -6.148 1.00 88.44 181 PRO A CA 1
ATOM 1454 C C . PRO A 1 181 ? 16.683 -0.426 -6.633 1.00 88.44 181 PRO A C 1
ATOM 1456 O O . PRO A 1 181 ? 17.547 0.189 -7.253 1.00 88.44 181 PRO A O 1
ATOM 1459 N N . PHE A 1 182 ? 16.794 -1.722 -6.336 1.00 83.62 182 PHE A N 1
ATOM 1460 C CA . PHE A 1 182 ? 17.889 -2.587 -6.770 1.00 83.62 182 PHE A CA 1
ATOM 1461 C C . PHE A 1 182 ? 17.644 -3.232 -8.140 1.00 83.62 182 PHE A C 1
ATOM 1463 O O . PHE A 1 182 ? 18.549 -3.843 -8.702 1.00 83.62 182 PHE A O 1
ATOM 1470 N N . LEU A 1 183 ? 16.424 -3.139 -8.672 1.00 82.25 183 LEU A N 1
ATOM 1471 C CA . LEU A 1 183 ? 16.074 -3.699 -9.967 1.00 82.25 183 LEU A CA 1
ATOM 1472 C C . LEU A 1 183 ? 16.632 -2.818 -11.089 1.00 82.25 183 LEU A C 1
ATOM 1474 O O . LEU A 1 183 ? 16.286 -1.637 -11.147 1.00 82.25 183 LEU A O 1
ATOM 1478 N N . PRO A 1 184 ? 17.400 -3.374 -12.044 1.00 70.06 184 PRO A N 1
ATOM 1479 C CA . PRO A 1 184 ? 18.076 -2.556 -13.047 1.00 70.06 184 PRO A CA 1
ATOM 1480 C C . PRO A 1 184 ? 17.094 -1.696 -13.860 1.00 70.06 184 PRO A C 1
ATOM 1482 O O . PRO A 1 184 ? 17.335 -0.507 -14.066 1.00 70.06 184 PRO A O 1
ATOM 1485 N N . LYS A 1 185 ? 15.918 -2.254 -14.207 1.00 69.12 185 LYS A N 1
ATOM 1486 C CA . LYS A 1 185 ? 14.886 -1.597 -15.038 1.00 69.12 185 LYS A CA 1
ATOM 1487 C C . LYS A 1 185 ? 14.309 -0.316 -14.467 1.00 69.12 185 LYS A C 1
ATOM 1489 O O . LYS A 1 185 ? 13.684 0.428 -15.217 1.00 69.12 185 LYS A O 1
ATOM 1494 N N . ASN A 1 186 ? 14.453 -0.065 -13.170 1.00 72.62 186 ASN A N 1
ATOM 1495 C CA . ASN A 1 186 ? 13.927 1.157 -12.586 1.00 72.62 186 ASN A CA 1
ATOM 1496 C C . ASN A 1 186 ? 14.984 2.239 -12.383 1.00 72.62 186 ASN A C 1
ATOM 1498 O O . ASN A 1 186 ? 14.580 3.357 -12.085 1.00 72.62 186 ASN A O 1
ATOM 1502 N N . GLY A 1 187 ? 16.279 1.923 -12.516 1.00 73.25 187 GLY A N 1
ATOM 1503 C CA . GLY A 1 187 ? 17.416 2.844 -12.435 1.00 73.25 187 GLY A CA 1
ATOM 1504 C C . GLY A 1 187 ? 17.502 3.749 -11.199 1.00 73.25 187 GLY A C 1
ATOM 1505 O O . GLY A 1 187 ? 18.361 4.629 -11.172 1.00 73.25 187 GLY A O 1
ATOM 1506 N N . LEU A 1 188 ? 16.654 3.588 -10.173 1.00 83.50 188 LEU A N 1
ATOM 1507 C CA . LEU A 1 188 ? 16.512 4.605 -9.121 1.00 83.50 188 LEU A CA 1
ATOM 1508 C C . LEU A 1 188 ? 17.812 4.813 -8.352 1.00 83.50 188 LEU A C 1
ATOM 1510 O O . LEU A 1 188 ? 18.220 5.952 -8.127 1.00 83.50 188 LEU A O 1
ATOM 1514 N N . ARG A 1 189 ? 18.474 3.719 -7.972 1.00 83.06 189 ARG A N 1
ATOM 1515 C CA . ARG A 1 189 ? 19.720 3.792 -7.209 1.00 83.06 189 ARG A CA 1
ATOM 1516 C C . ARG A 1 189 ? 20.897 4.288 -8.047 1.00 83.06 189 ARG A C 1
ATOM 1518 O O . ARG A 1 189 ? 21.783 4.938 -7.504 1.00 83.06 189 ARG A O 1
ATOM 1525 N N . TYR A 1 190 ? 20.877 4.037 -9.356 1.00 81.56 190 TYR A N 1
ATOM 1526 C CA . TYR A 1 190 ? 21.889 4.541 -10.282 1.00 81.56 190 TYR A CA 1
ATOM 1527 C C . TYR A 1 190 ? 21.784 6.066 -10.453 1.00 81.56 190 TYR A C 1
ATOM 1529 O O . TYR A 1 190 ? 22.772 6.772 -10.275 1.00 81.56 190 TYR A O 1
ATOM 1537 N N . HIS A 1 191 ? 20.581 6.594 -10.711 1.00 82.56 191 HIS A N 1
ATOM 1538 C CA . HIS A 1 191 ? 20.388 8.023 -10.998 1.00 82.56 191 HIS A CA 1
ATOM 1539 C C . HIS A 1 191 ? 20.247 8.904 -9.748 1.00 82.56 191 HIS A C 1
ATOM 1541 O O . HIS A 1 191 ? 20.663 10.063 -9.749 1.00 82.56 191 HIS A O 1
ATOM 1547 N N . PHE A 1 192 ? 19.660 8.382 -8.669 1.00 86.94 192 PHE A N 1
ATOM 1548 C CA . PHE A 1 192 ? 19.330 9.166 -7.474 1.00 86.94 192 PHE A CA 1
ATOM 1549 C C . PHE A 1 192 ? 20.061 8.702 -6.207 1.00 86.94 192 PHE A C 1
ATOM 1551 O O . PHE A 1 192 ? 19.840 9.279 -5.135 1.00 86.94 192 PHE A O 1
ATOM 1558 N N . GLY A 1 193 ? 20.940 7.698 -6.302 1.00 87.81 193 GLY A N 1
ATOM 1559 C CA . GLY A 1 193 ? 21.649 7.137 -5.153 1.00 87.81 193 GLY A CA 1
ATOM 1560 C C . GLY A 1 193 ? 20.677 6.611 -4.094 1.00 87.81 193 GLY A C 1
ATOM 1561 O O . GLY A 1 193 ? 19.689 5.958 -4.409 1.00 87.81 193 GLY A O 1
ATOM 1562 N N . TYR A 1 194 ? 20.927 6.959 -2.831 1.00 91.94 194 TYR A N 1
ATOM 1563 C CA . TYR A 1 194 ? 20.139 6.503 -1.677 1.00 91.94 194 TYR A CA 1
ATOM 1564 C C . TYR A 1 194 ? 18.870 7.328 -1.392 1.00 91.94 194 TYR A C 1
ATOM 1566 O O . TYR A 1 194 ? 18.204 7.118 -0.378 1.00 91.94 194 TYR A O 1
ATOM 1574 N N . LYS A 1 195 ? 18.514 8.299 -2.249 1.00 92.81 195 LYS A N 1
ATOM 1575 C CA . LYS A 1 195 ? 17.344 9.172 -2.016 1.00 92.81 195 LYS A CA 1
ATOM 1576 C C . LYS A 1 195 ? 16.042 8.374 -1.913 1.00 92.81 195 LYS A C 1
ATOM 1578 O O . LYS A 1 195 ? 15.228 8.656 -1.036 1.00 92.81 195 LYS A O 1
ATOM 1583 N N . ALA A 1 196 ? 15.862 7.378 -2.783 1.00 92.75 196 ALA A N 1
ATOM 1584 C CA . ALA A 1 196 ? 14.697 6.499 -2.752 1.00 92.75 196 ALA A CA 1
ATOM 1585 C C . ALA A 1 196 ? 14.638 5.703 -1.438 1.00 92.75 196 ALA A C 1
ATOM 1587 O O . ALA A 1 196 ? 13.605 5.714 -0.768 1.00 92.75 196 ALA A O 1
ATOM 1588 N N . ASP A 1 197 ? 15.763 5.109 -1.021 1.00 93.00 197 ASP A N 1
ATOM 1589 C CA . ASP A 1 197 ? 15.877 4.345 0.224 1.00 93.00 197 ASP A CA 1
ATOM 1590 C C . ASP A 1 197 ? 15.503 5.187 1.454 1.00 93.00 197 ASP A C 1
ATOM 1592 O O . ASP A 1 197 ? 14.751 4.724 2.313 1.00 93.00 197 ASP A O 1
ATOM 1596 N N . TYR A 1 198 ? 15.955 6.446 1.527 1.00 95.69 198 TYR A N 1
ATOM 1597 C CA . TYR A 1 198 ? 15.613 7.341 2.639 1.00 95.69 198 TYR A CA 1
ATOM 1598 C C . TYR A 1 198 ? 14.123 7.696 2.686 1.00 95.69 198 TYR A C 1
ATOM 1600 O O . TYR A 1 198 ? 13.540 7.717 3.771 1.00 95.69 198 TYR A O 1
ATOM 1608 N N . ILE A 1 199 ? 13.483 7.943 1.536 1.00 96.75 199 ILE A N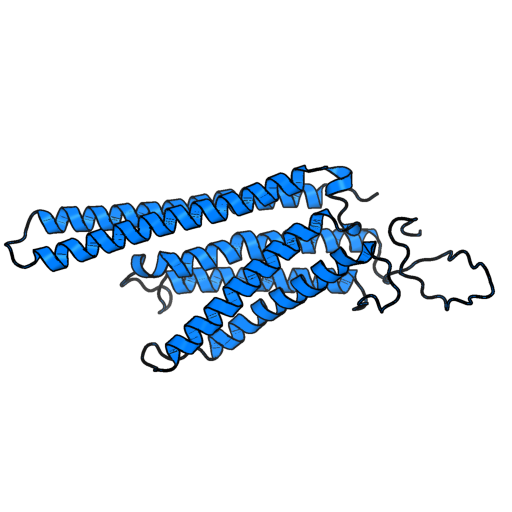 1
ATOM 1609 C CA . ILE A 1 199 ? 12.036 8.217 1.481 1.00 96.75 199 ILE A CA 1
ATOM 1610 C C . ILE A 1 199 ? 11.246 6.984 1.939 1.00 96.75 199 ILE A C 1
ATOM 1612 O O . ILE A 1 199 ? 10.304 7.098 2.726 1.00 96.75 199 ILE A O 1
ATOM 1616 N N . MET A 1 200 ? 11.661 5.798 1.496 1.00 96.44 200 MET A N 1
ATOM 1617 C CA . MET A 1 200 ? 11.040 4.523 1.857 1.00 96.44 200 MET A CA 1
ATOM 1618 C C . MET A 1 200 ? 11.221 4.196 3.344 1.00 96.44 200 MET A C 1
ATOM 1620 O O . MET A 1 200 ? 10.263 3.806 4.015 1.00 96.44 200 MET A O 1
ATOM 1624 N N . ALA A 1 201 ? 12.412 4.429 3.898 1.00 96.31 201 ALA A N 1
ATOM 1625 C CA . ALA A 1 201 ? 12.661 4.323 5.334 1.00 96.31 201 ALA A CA 1
ATOM 1626 C C . ALA A 1 201 ? 11.797 5.317 6.128 1.00 96.31 201 ALA A C 1
ATOM 1628 O O . ALA A 1 201 ? 11.167 4.936 7.114 1.00 96.31 201 ALA A O 1
ATOM 1629 N N . GLY A 1 202 ? 11.695 6.566 5.661 1.00 97.25 202 GLY A N 1
ATOM 1630 C CA . GLY A 1 202 ? 10.817 7.583 6.241 1.00 97.25 202 GLY A CA 1
ATOM 1631 C C . GLY A 1 202 ? 9.352 7.143 6.277 1.00 97.25 202 GLY A C 1
ATOM 1632 O O . GLY A 1 202 ? 8.677 7.325 7.293 1.00 97.25 202 GLY A O 1
ATOM 1633 N N . TYR A 1 203 ? 8.879 6.484 5.216 1.00 98.00 203 TYR A N 1
ATOM 1634 C CA . TYR A 1 203 ? 7.537 5.911 5.175 1.00 98.00 203 TYR A CA 1
ATOM 1635 C C . TYR A 1 203 ? 7.336 4.848 6.266 1.00 98.00 203 TYR A C 1
ATOM 1637 O O . TYR A 1 203 ? 6.393 4.959 7.055 1.00 98.00 203 TYR A O 1
ATOM 1645 N N . ILE A 1 204 ? 8.232 3.860 6.370 1.00 97.12 204 ILE A N 1
ATOM 1646 C CA . ILE A 1 204 ? 8.124 2.798 7.385 1.00 97.12 204 ILE A CA 1
ATOM 1647 C C . ILE A 1 204 ? 8.189 3.371 8.801 1.00 97.12 204 ILE A C 1
ATOM 1649 O O . ILE A 1 204 ? 7.360 3.015 9.641 1.00 97.12 204 ILE A O 1
ATOM 1653 N N . CYS A 1 205 ? 9.101 4.310 9.055 1.00 97.19 205 CYS A N 1
ATOM 1654 C CA . CYS A 1 205 ? 9.171 5.020 10.328 1.00 97.19 205 CYS A CA 1
ATOM 1655 C C . CYS A 1 205 ? 7.848 5.726 10.646 1.00 97.19 205 CYS A C 1
ATOM 1657 O O . CYS A 1 205 ? 7.340 5.583 11.757 1.00 97.19 205 CYS A O 1
ATOM 1659 N N . SER A 1 206 ? 7.244 6.426 9.678 1.00 96.94 206 SER A N 1
ATOM 1660 C CA . SER A 1 206 ? 5.946 7.084 9.878 1.00 96.94 206 SER A CA 1
ATOM 1661 C C . SER A 1 206 ? 4.840 6.083 10.235 1.00 96.94 206 SER A C 1
ATOM 1663 O O . SER A 1 206 ? 4.104 6.304 11.195 1.00 96.94 206 SER A O 1
ATOM 1665 N N . PHE A 1 207 ? 4.773 4.938 9.546 1.00 96.75 207 PHE A N 1
ATOM 1666 C CA . PHE A 1 207 ? 3.775 3.903 9.813 1.00 96.75 207 PHE A CA 1
ATOM 1667 C C . PHE A 1 207 ? 3.947 3.277 11.202 1.00 96.75 207 PHE A C 1
ATOM 1669 O O . PHE A 1 207 ? 2.961 3.082 11.921 1.00 96.75 207 PHE A O 1
ATOM 1676 N N . ILE A 1 208 ? 5.188 2.995 11.610 1.00 96.62 208 ILE A N 1
ATOM 1677 C CA . ILE A 1 208 ? 5.503 2.440 12.932 1.00 96.62 208 ILE A CA 1
ATOM 1678 C C . ILE A 1 208 ? 5.175 3.453 14.033 1.00 96.62 208 ILE A C 1
ATOM 1680 O O . ILE A 1 208 ? 4.477 3.105 14.985 1.00 96.62 208 ILE A O 1
ATOM 1684 N N . LEU A 1 209 ? 5.606 4.710 13.895 1.00 96.81 209 LEU A N 1
ATOM 1685 C CA . LEU A 1 209 ? 5.333 5.767 14.876 1.00 96.81 209 LEU A CA 1
ATOM 1686 C C . LEU A 1 209 ? 3.830 6.027 15.024 1.00 96.81 209 LEU A C 1
ATOM 1688 O O . LEU A 1 209 ? 3.317 6.120 16.144 1.00 96.81 209 LEU A O 1
ATOM 1692 N N . THR A 1 210 ? 3.090 6.078 13.913 1.00 96.12 210 THR A N 1
ATOM 1693 C CA . THR A 1 210 ? 1.627 6.152 13.951 1.00 96.12 210 THR A CA 1
ATOM 1694 C C . THR A 1 210 ? 1.039 4.924 14.640 1.00 96.12 210 THR A C 1
ATOM 1696 O O . THR A 1 210 ? 0.200 5.079 15.519 1.00 96.12 210 THR A O 1
ATOM 1699 N N . SER A 1 211 ? 1.497 3.712 14.326 1.00 95.12 211 SER A N 1
ATOM 1700 C CA . SER A 1 211 ? 0.983 2.488 14.957 1.00 95.12 211 SER A CA 1
ATOM 1701 C C . SER A 1 211 ? 1.209 2.472 16.473 1.00 95.12 211 SER A C 1
ATOM 1703 O O . SER A 1 211 ? 0.277 2.185 17.222 1.00 95.12 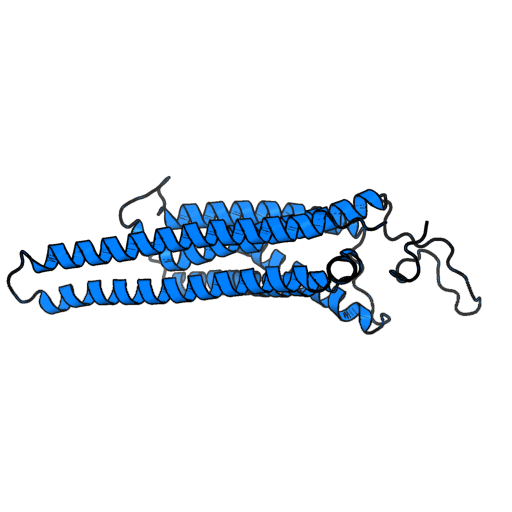211 SER A O 1
ATOM 1705 N N . ILE A 1 212 ? 2.409 2.843 16.930 1.00 95.94 212 ILE A N 1
ATOM 1706 C CA . ILE A 1 212 ? 2.755 2.925 18.356 1.00 95.94 212 ILE A CA 1
ATOM 1707 C C . ILE A 1 212 ? 1.919 4.006 19.048 1.00 95.94 212 ILE A C 1
ATOM 1709 O O . ILE A 1 212 ? 1.290 3.733 20.070 1.00 95.94 212 ILE A O 1
ATOM 1713 N N . SER A 1 213 ? 1.855 5.218 18.486 1.00 95.06 213 SER A N 1
ATOM 1714 C CA . SER A 1 213 ? 1.056 6.305 19.074 1.00 95.06 213 SER A CA 1
ATOM 1715 C C . SER A 1 213 ? -0.427 5.938 19.180 1.00 95.06 213 SER A C 1
ATOM 1717 O O . SER A 1 213 ? -1.063 6.215 20.195 1.00 95.06 213 SER A O 1
ATOM 1719 N N . MET A 1 214 ? -0.975 5.259 18.172 1.00 92.81 214 MET A N 1
ATOM 1720 C CA . MET A 1 214 ? -2.365 4.809 18.159 1.00 92.81 214 MET A CA 1
ATOM 1721 C C . MET A 1 214 ? -2.634 3.717 19.198 1.00 92.81 214 MET A C 1
ATOM 1723 O O . MET A 1 214 ? -3.691 3.746 19.831 1.00 92.81 214 MET A O 1
ATOM 1727 N N . GLU A 1 215 ? -1.687 2.802 19.415 1.00 94.19 215 GLU A N 1
ATOM 1728 C CA . GLU A 1 215 ? -1.774 1.756 20.441 1.00 94.19 215 GLU A CA 1
ATOM 1729 C C . GLU A 1 215 ? -1.708 2.344 21.860 1.00 94.19 215 GLU A C 1
ATOM 1731 O O . GLU A 1 215 ? -2.530 1.993 22.711 1.00 94.19 215 GLU A O 1
ATOM 1736 N N . ILE A 1 216 ? -0.811 3.311 22.098 1.00 91.69 216 ILE A N 1
ATOM 1737 C CA . ILE A 1 216 ? -0.737 4.052 23.368 1.00 91.69 216 ILE A CA 1
ATOM 1738 C C . ILE A 1 216 ? -2.071 4.759 23.636 1.00 91.69 216 ILE A C 1
ATOM 1740 O O . ILE A 1 216 ? -2.664 4.583 24.699 1.00 91.69 216 ILE A O 1
ATOM 1744 N N . LEU A 1 217 ? -2.595 5.506 22.659 1.00 90.25 217 LEU A N 1
ATOM 1745 C CA . LEU A 1 217 ? -3.876 6.212 22.793 1.00 90.25 217 LEU A CA 1
ATOM 1746 C C . LEU A 1 217 ? -5.052 5.249 23.012 1.00 90.25 217 LEU A C 1
ATOM 1748 O O . LEU A 1 217 ? -5.941 5.534 23.815 1.00 90.25 217 LEU A O 1
ATOM 1752 N N . SER A 1 218 ? -5.051 4.103 22.329 1.00 88.06 218 SER A N 1
ATOM 1753 C CA . SER A 1 218 ? -6.066 3.059 22.500 1.00 88.06 218 SER A CA 1
ATOM 1754 C C . SER A 1 218 ? -6.030 2.471 23.912 1.00 88.06 218 SER A C 1
ATOM 1756 O O . SER A 1 218 ? -7.076 2.325 24.546 1.00 88.06 218 SER A O 1
ATOM 1758 N N . SER A 1 219 ? -4.832 2.216 24.438 1.00 87.19 219 SER A N 1
ATOM 1759 C CA . SER A 1 219 ? -4.628 1.700 25.796 1.00 87.19 219 SER A CA 1
ATOM 1760 C C . SER A 1 219 ? -5.087 2.705 26.857 1.00 87.19 219 SER A C 1
ATOM 1762 O O . SER A 1 219 ? -5.815 2.340 27.780 1.00 87.19 219 SER A O 1
ATOM 1764 N N . LEU A 1 220 ? -4.754 3.990 26.686 1.00 85.19 220 LEU A N 1
ATOM 1765 C CA . LEU A 1 220 ? -5.213 5.067 27.574 1.00 85.19 220 LEU A CA 1
ATOM 1766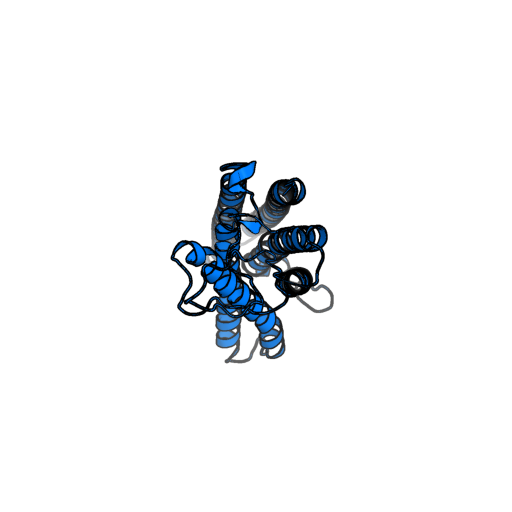 C C . LEU A 1 220 ? -6.743 5.208 27.562 1.00 85.19 220 LEU A C 1
ATOM 1768 O O . LEU A 1 220 ? -7.360 5.340 28.617 1.00 85.19 220 LEU A O 1
ATOM 1772 N N . CYS A 1 221 ? -7.361 5.116 26.382 1.00 80.19 221 CYS A N 1
ATOM 1773 C CA . CYS A 1 221 ? -8.815 5.150 26.213 1.00 80.19 221 CYS A CA 1
ATOM 1774 C C . CYS A 1 221 ? -9.512 3.913 26.808 1.00 80.19 221 CYS A C 1
ATOM 1776 O O . CYS A 1 221 ? -10.634 4.004 27.302 1.00 80.19 221 CYS A O 1
ATOM 1778 N N . SER A 1 222 ? -8.869 2.743 26.768 1.00 78.19 222 SER A N 1
ATOM 1779 C CA . SER A 1 222 ? -9.387 1.535 27.419 1.00 78.19 222 SER A CA 1
ATOM 1780 C C . SER A 1 222 ? -9.349 1.670 28.940 1.00 78.19 222 SER A C 1
ATOM 1782 O O . SER A 1 222 ? -10.349 1.401 29.605 1.00 78.19 222 SER A O 1
ATOM 1784 N N . ASN A 1 223 ? -8.234 2.155 29.491 1.00 74.00 223 ASN A N 1
ATOM 1785 C CA . ASN A 1 223 ? -8.085 2.359 30.931 1.00 74.00 223 ASN A CA 1
ATOM 1786 C C . ASN A 1 223 ? -9.103 3.368 31.470 1.00 74.00 223 ASN A C 1
ATOM 1788 O O . ASN A 1 223 ? -9.744 3.079 32.477 1.00 74.00 223 ASN A O 1
ATOM 1792 N N . SER A 1 224 ? -9.337 4.482 30.763 1.00 69.56 224 SER A N 1
ATOM 1793 C CA . SER A 1 224 ? -10.331 5.483 31.177 1.00 69.56 224 SER A CA 1
ATOM 1794 C C . SER A 1 224 ? -11.782 4.992 31.116 1.00 69.56 224 SER A C 1
ATOM 1796 O O . SER A 1 224 ? -12.643 5.587 31.751 1.00 69.56 224 SER A O 1
ATOM 1798 N N . LYS A 1 225 ? -12.076 3.901 30.393 1.00 64.38 225 LYS A N 1
ATOM 1799 C CA . LYS A 1 225 ? -13.394 3.236 30.408 1.00 64.38 225 LYS A CA 1
ATOM 1800 C C . LYS A 1 225 ? -13.549 2.228 31.546 1.00 64.38 225 LYS A C 1
ATOM 1802 O O . LYS A 1 225 ? -14.675 1.967 31.960 1.00 64.38 225 LYS A O 1
ATOM 1807 N N . ILE A 1 226 ? -12.455 1.649 32.041 1.00 58.91 226 ILE A N 1
ATOM 1808 C CA . ILE A 1 226 ? -12.482 0.647 33.119 1.00 58.91 226 ILE A CA 1
ATOM 1809 C C . ILE A 1 226 ? -12.601 1.324 34.491 1.00 58.91 226 ILE A C 1
ATOM 1811 O O . ILE A 1 226 ? -13.394 0.876 35.322 1.00 58.91 226 ILE A O 1
ATOM 1815 N N . THR A 1 227 ? -11.894 2.435 34.723 1.00 56.22 227 THR A N 1
ATOM 1816 C CA . THR A 1 227 ? -12.010 3.236 35.958 1.00 56.22 227 THR A CA 1
ATOM 1817 C C . THR A 1 227 ? -13.456 3.588 36.353 1.00 56.22 227 THR A C 1
ATOM 1819 O O . THR A 1 227 ? -13.815 3.347 37.507 1.00 56.22 227 THR A O 1
ATOM 1822 N N . PRO A 1 228 ? -14.335 4.078 35.455 1.00 51.59 228 PRO A N 1
ATOM 1823 C CA . PRO A 1 228 ? -15.715 4.410 35.815 1.00 51.59 228 PRO A CA 1
ATOM 1824 C C . PRO A 1 228 ? -16.578 3.184 36.151 1.00 51.59 228 PRO A C 1
ATOM 1826 O O . PRO A 1 228 ? -17.515 3.306 36.943 1.00 51.59 228 PRO A O 1
ATOM 1829 N N . ILE A 1 229 ? -16.264 1.996 35.612 1.00 53.81 229 ILE A N 1
ATOM 1830 C CA . ILE A 1 229 ? -16.972 0.745 35.949 1.00 53.81 229 ILE A CA 1
ATOM 1831 C C . ILE A 1 229 ? -16.645 0.326 37.389 1.00 53.81 229 ILE A C 1
ATOM 1833 O O . ILE A 1 229 ? -17.550 -0.023 38.143 1.00 53.81 229 ILE A O 1
ATOM 1837 N N . VAL A 1 230 ? -15.377 0.432 37.800 1.00 56.06 230 VAL A N 1
ATOM 1838 C CA . VAL A 1 230 ? -14.927 0.063 39.155 1.00 56.06 230 VAL A CA 1
ATOM 1839 C C . VAL A 1 230 ? -15.397 1.073 40.216 1.00 56.06 230 VAL A C 1
ATOM 1841 O O . VAL A 1 230 ? -15.725 0.688 41.336 1.00 56.06 230 VAL A O 1
ATOM 1844 N N . ILE A 1 231 ? -15.500 2.362 39.871 1.00 53.50 231 ILE A N 1
ATOM 1845 C CA . ILE A 1 231 ? -15.894 3.442 40.803 1.00 53.50 231 ILE A CA 1
ATOM 1846 C C . ILE A 1 231 ? -17.430 3.604 40.905 1.00 53.50 231 ILE A C 1
ATOM 1848 O O . ILE A 1 231 ? -17.935 4.310 41.779 1.00 53.50 231 ILE A O 1
ATOM 1852 N N . SER A 1 232 ? -18.202 2.885 40.080 1.00 52.44 232 SER A N 1
ATOM 1853 C CA . SER A 1 232 ? -19.675 2.905 40.015 1.00 52.44 232 SER A CA 1
ATOM 1854 C C . SER A 1 232 ? -20.424 2.625 41.339 1.00 52.44 232 SER A C 1
ATOM 1856 O O . SER A 1 232 ? -21.646 2.775 41.368 1.00 52.44 232 SER A O 1
ATOM 1858 N N . ASN A 1 233 ? -19.735 2.268 42.426 1.00 55.72 233 ASN A N 1
ATOM 1859 C CA . ASN A 1 233 ? -20.316 2.040 43.754 1.00 55.72 233 ASN A CA 1
ATOM 1860 C C . ASN A 1 233 ? -20.420 3.308 44.644 1.00 55.72 233 ASN A C 1
ATOM 1862 O O . ASN A 1 233 ? -20.737 3.187 45.826 1.00 55.72 233 ASN A O 1
ATOM 1866 N N . ARG A 1 234 ? -20.176 4.530 44.130 1.00 52.25 234 ARG A N 1
ATOM 1867 C CA . ARG A 1 234 ? -20.358 5.811 44.865 1.00 52.25 234 ARG A CA 1
ATOM 1868 C C . ARG A 1 234 ? -21.082 6.892 44.027 1.00 52.25 234 ARG A C 1
ATOM 1870 O O . ARG A 1 234 ? -21.062 6.805 42.799 1.00 52.25 234 ARG A O 1
ATOM 1877 N N . PRO A 1 235 ? -21.762 7.885 44.651 1.00 46.28 235 PRO A N 1
ATOM 1878 C CA . PRO A 1 235 ? -22.719 8.756 43.960 1.00 46.28 235 PRO A CA 1
ATOM 1879 C C . PRO A 1 235 ? -22.065 9.667 42.908 1.00 46.28 235 PRO A C 1
ATOM 1881 O O . PRO A 1 235 ? -21.024 10.279 43.135 1.00 46.28 235 PRO A O 1
ATOM 1884 N N . LYS A 1 236 ? -22.722 9.724 41.740 1.00 57.34 236 LYS A N 1
ATOM 1885 C CA . LYS A 1 236 ? -22.259 10.226 40.437 1.00 57.34 236 LYS A CA 1
ATOM 1886 C C . LYS A 1 236 ? -22.847 11.604 40.119 1.00 57.34 236 LYS A C 1
ATOM 1888 O O . LYS A 1 236 ? -24.065 11.716 39.992 1.00 57.34 236 LYS A O 1
ATOM 1893 N N . LYS A 1 237 ? -22.006 12.612 39.852 1.00 52.31 237 LYS A N 1
ATOM 1894 C CA . LYS A 1 237 ? -22.382 13.691 38.912 1.00 52.31 237 LYS A CA 1
ATOM 1895 C C . LYS A 1 237 ? -21.197 14.397 38.243 1.00 52.31 237 LYS A C 1
ATOM 1897 O O . LYS A 1 237 ? -21.323 14.713 37.068 1.00 52.31 237 LYS A O 1
ATOM 1902 N N . SER A 1 238 ? -20.060 14.590 38.922 1.00 55.97 238 SER A N 1
ATOM 1903 C CA . SER A 1 238 ? -18.883 15.237 38.306 1.00 55.97 238 SER A CA 1
ATOM 1904 C C . SER A 1 238 ? -17.972 14.261 37.547 1.00 55.97 238 SER A C 1
ATOM 1906 O O . SER A 1 238 ? -17.635 14.525 36.400 1.00 55.97 238 SER A O 1
ATOM 1908 N N . SER A 1 239 ? -17.666 13.087 38.114 1.00 61.38 239 SER A N 1
ATOM 1909 C CA . SER A 1 239 ? -16.693 12.135 37.540 1.00 61.38 239 SER A CA 1
ATOM 1910 C C . SER A 1 239 ? -17.041 11.632 36.131 1.00 61.38 239 SER A C 1
ATOM 1912 O O . SER A 1 239 ? -16.181 11.579 35.259 1.00 61.38 239 SER A O 1
ATOM 1914 N N . ASN A 1 240 ? -18.317 11.333 35.864 1.00 64.31 240 ASN A N 1
ATOM 1915 C CA . ASN A 1 240 ? -18.752 10.828 34.555 1.00 64.31 240 ASN A CA 1
ATOM 1916 C C . ASN A 1 240 ? -18.556 11.840 33.411 1.00 64.31 240 ASN A C 1
ATOM 1918 O O . ASN A 1 240 ? -18.406 11.434 32.258 1.00 64.31 240 ASN A O 1
ATOM 1922 N N . VAL A 1 241 ? -18.615 13.144 33.704 1.00 70.81 241 VAL A N 1
ATOM 1923 C CA . VAL A 1 241 ? -18.471 14.196 32.685 1.00 70.81 241 VAL A CA 1
ATOM 1924 C C . VAL A 1 241 ? -17.007 14.320 32.267 1.00 70.81 241 VAL A C 1
ATOM 1926 O O . VAL A 1 241 ? -16.719 14.359 31.069 1.00 70.81 241 VAL A O 1
ATOM 1929 N N . ASP A 1 242 ? -16.091 14.293 33.235 1.00 72.56 242 ASP A N 1
ATOM 1930 C CA . ASP A 1 242 ? -14.647 14.375 32.997 1.00 72.56 242 ASP A CA 1
ATOM 1931 C C . ASP A 1 242 ? -14.116 13.121 32.279 1.00 72.56 242 ASP A C 1
ATOM 1933 O O . ASP A 1 242 ? -13.347 13.225 31.316 1.00 72.56 242 ASP A O 1
ATOM 1937 N N . ASP A 1 243 ? -14.604 11.934 32.655 1.00 69.81 243 ASP A N 1
ATOM 1938 C CA . ASP A 1 243 ? -14.242 10.669 32.004 1.00 69.81 243 ASP A CA 1
ATOM 1939 C C . ASP A 1 243 ? -14.705 10.633 30.540 1.00 69.81 243 ASP A C 1
ATOM 1941 O O . ASP A 1 243 ? -13.922 10.305 29.641 1.00 69.81 243 ASP A O 1
ATOM 1945 N N . LEU A 1 244 ? -15.948 11.042 30.259 1.00 73.69 244 LEU A N 1
ATOM 1946 C CA . LEU A 1 244 ? -16.465 11.119 28.890 1.00 73.69 244 LEU A CA 1
ATOM 1947 C C . LEU A 1 244 ? -15.711 12.165 28.055 1.00 73.69 244 LEU A C 1
ATOM 1949 O O . LEU A 1 244 ? -15.415 11.927 26.878 1.00 73.69 244 LEU A O 1
ATOM 1953 N N . ALA A 1 245 ? -15.366 13.308 28.653 1.00 77.25 245 ALA A N 1
ATOM 1954 C CA . ALA A 1 245 ? -14.545 14.326 28.007 1.00 77.25 245 ALA A CA 1
ATOM 1955 C C . ALA A 1 245 ? -13.145 13.786 27.660 1.00 77.25 245 ALA A C 1
ATOM 1957 O O . ALA A 1 245 ? -12.655 14.035 26.553 1.00 77.25 245 ALA A O 1
ATOM 1958 N N . SER A 1 246 ? -12.533 12.992 28.546 1.00 75.06 246 SER A N 1
ATOM 1959 C CA . SER A 1 246 ? -11.226 12.364 28.309 1.00 75.06 246 SER A CA 1
ATOM 1960 C C . SER A 1 246 ? -11.266 11.340 27.163 1.00 75.06 246 SER A C 1
ATOM 1962 O O . SER A 1 246 ? -10.450 11.417 26.242 1.00 75.06 246 SER A O 1
ATOM 1964 N N . VAL A 1 247 ? -12.268 10.450 27.138 1.00 76.06 247 VAL A N 1
ATOM 1965 C CA . VAL A 1 247 ? -12.472 9.456 26.066 1.00 76.06 247 VAL A CA 1
ATOM 1966 C C . VAL A 1 247 ? -12.682 10.151 24.718 1.00 76.06 247 VAL A C 1
ATOM 1968 O O . VAL A 1 247 ? -12.055 9.783 23.720 1.00 76.06 247 VAL A O 1
ATOM 1971 N N . ASN A 1 248 ? -13.507 11.202 24.691 1.00 78.81 248 ASN A N 1
ATOM 1972 C CA . ASN A 1 248 ? -13.735 12.006 23.490 1.00 78.81 248 ASN A CA 1
ATOM 1973 C C . ASN A 1 248 ? -12.460 12.728 23.027 1.00 78.81 248 ASN A C 1
ATOM 1975 O O . ASN A 1 248 ? -12.220 12.838 21.823 1.00 78.81 248 ASN A O 1
ATOM 1979 N N . LYS A 1 249 ? -11.622 13.203 23.956 1.00 84.31 249 LYS A N 1
ATOM 1980 C CA . LYS A 1 249 ? -10.336 13.838 23.639 1.00 84.31 249 LYS A CA 1
ATOM 1981 C C . LYS A 1 249 ? -9.367 12.846 22.992 1.00 84.31 249 LYS A C 1
ATOM 1983 O O . LYS A 1 249 ? -8.863 13.137 21.910 1.00 84.31 249 LY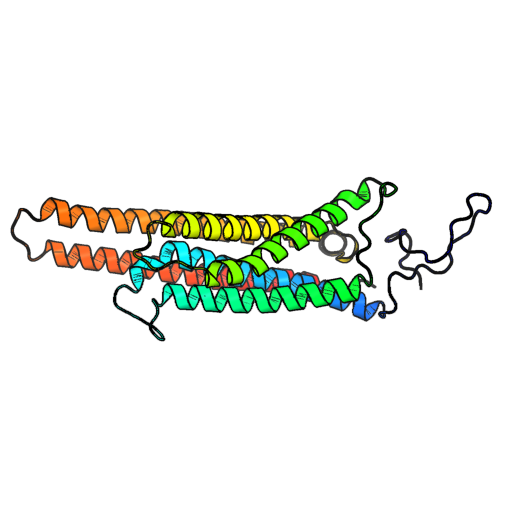S A O 1
ATOM 1988 N N . PHE A 1 250 ? -9.140 11.676 23.595 1.00 84.25 250 PHE A N 1
ATOM 1989 C CA . PHE A 1 250 ? -8.243 10.656 23.030 1.00 84.25 250 PHE A CA 1
ATOM 1990 C C . PHE A 1 250 ? -8.726 10.163 21.662 1.00 84.25 250 PHE A C 1
ATOM 1992 O O . PHE A 1 250 ? -7.928 10.060 20.732 1.00 84.25 250 PHE A O 1
ATOM 1999 N N . SER A 1 251 ? -10.038 9.972 21.505 1.00 80.25 251 SER A N 1
ATOM 2000 C CA . SER A 1 251 ? -10.649 9.628 20.218 1.00 80.25 251 SER A CA 1
ATOM 2001 C C . SER A 1 251 ? -10.362 10.666 19.127 1.00 80.25 251 SER A C 1
ATOM 2003 O O . SER A 1 251 ? -9.977 10.297 18.016 1.00 80.25 251 SER A O 1
ATOM 2005 N N . LYS A 1 252 ? -10.503 11.963 19.431 1.00 85.69 252 LYS A N 1
ATOM 2006 C CA . LYS A 1 252 ? -10.185 13.036 18.474 1.00 85.69 252 LYS A CA 1
ATOM 2007 C C . LYS A 1 252 ? -8.711 13.015 18.072 1.00 85.69 252 LYS A C 1
ATOM 2009 O O . LYS A 1 252 ? -8.413 13.144 16.888 1.00 85.69 252 LYS A O 1
ATOM 2014 N N . ILE A 1 253 ? -7.805 12.800 19.029 1.00 88.69 253 ILE A N 1
ATOM 2015 C CA . ILE A 1 253 ? -6.361 12.700 18.758 1.00 88.69 253 ILE A CA 1
ATOM 2016 C C . ILE A 1 253 ? -6.065 11.513 17.830 1.00 88.69 253 ILE A C 1
ATOM 2018 O O . ILE A 1 253 ? -5.281 11.653 16.899 1.00 88.69 253 ILE A O 1
ATOM 2022 N N . GLN A 1 254 ? -6.731 10.369 18.012 1.00 89.69 254 GLN A N 1
ATOM 2023 C CA . GLN A 1 254 ? -6.551 9.201 17.140 1.00 89.69 254 GLN A CA 1
ATOM 2024 C C . GLN A 1 254 ? -6.977 9.478 15.690 1.00 89.69 254 GLN A C 1
ATOM 2026 O O . GLN A 1 254 ? -6.284 9.076 14.754 1.00 89.69 254 GLN A O 1
ATOM 2031 N N . VAL A 1 255 ? -8.084 10.199 15.484 1.00 89.94 255 VAL A N 1
ATOM 2032 C CA . VAL A 1 255 ? -8.511 10.624 14.138 1.00 89.94 255 VAL A CA 1
ATOM 2033 C C . VAL A 1 255 ? -7.506 11.600 13.525 1.00 89.94 255 VAL A C 1
ATOM 2035 O O . VAL A 1 255 ? -7.133 11.430 12.366 1.00 89.94 255 VAL A O 1
ATOM 2038 N N . ILE A 1 256 ? -7.024 12.577 14.300 1.00 91.75 256 ILE A N 1
ATOM 2039 C CA . ILE A 1 256 ? -5.992 13.523 13.850 1.00 91.75 256 ILE A CA 1
ATOM 2040 C C . ILE A 1 256 ? -4.718 12.773 13.442 1.00 91.75 256 ILE A C 1
ATOM 2042 O O . ILE A 1 256 ? -4.207 13.013 12.354 1.00 91.75 256 ILE A O 1
ATOM 2046 N N . ASN A 1 257 ? -4.251 11.814 14.246 1.00 93.50 257 ASN A N 1
ATOM 2047 C CA . ASN A 1 257 ? -3.076 11.001 13.923 1.00 93.50 257 ASN A CA 1
ATOM 2048 C C . ASN A 1 257 ? -3.250 10.212 12.621 1.00 93.50 257 ASN A C 1
ATOM 2050 O O . ASN A 1 257 ? -2.314 10.137 11.829 1.00 93.50 257 ASN A O 1
ATOM 2054 N N . LEU A 1 258 ? -4.437 9.649 12.371 1.00 93.44 258 LEU A N 1
ATOM 2055 C CA . LEU A 1 258 ? -4.722 8.951 11.116 1.00 93.44 258 LEU A CA 1
ATOM 2056 C C . LEU A 1 258 ? -4.703 9.906 9.913 1.00 93.44 258 LEU A C 1
ATOM 2058 O O . LEU A 1 258 ? -4.159 9.552 8.869 1.00 93.44 258 LEU A O 1
ATOM 2062 N N . ILE A 1 259 ? -5.268 11.109 10.053 1.00 94.56 259 ILE A N 1
ATOM 2063 C CA . ILE A 1 259 ? -5.255 12.131 8.993 1.00 94.56 259 ILE A CA 1
ATOM 2064 C C . ILE A 1 259 ? -3.821 12.598 8.720 1.00 94.56 259 ILE A C 1
ATOM 2066 O O . ILE A 1 259 ? -3.408 12.653 7.565 1.00 94.56 259 ILE A O 1
ATOM 2070 N N . LEU A 1 260 ? -3.041 12.877 9.767 1.00 96.19 260 LEU A N 1
ATOM 2071 C CA . LEU A 1 260 ? -1.632 13.249 9.642 1.00 96.19 260 LEU A CA 1
ATOM 2072 C C . LEU A 1 260 ? -0.826 12.145 8.952 1.00 96.19 260 LEU A C 1
ATOM 2074 O O . LEU A 1 260 ? -0.072 12.432 8.026 1.00 96.19 260 LEU A O 1
ATOM 2078 N N . PHE A 1 261 ? -1.034 10.883 9.335 1.00 96.44 261 PHE A N 1
ATOM 2079 C CA . PHE A 1 261 ? -0.417 9.746 8.657 1.00 96.44 261 PHE A CA 1
ATOM 2080 C C . PHE A 1 261 ? -0.811 9.675 7.176 1.00 96.44 261 PHE A C 1
ATOM 2082 O O . PHE A 1 261 ? 0.053 9.471 6.326 1.00 96.44 261 PHE A O 1
ATOM 2089 N N . ALA A 1 262 ? -2.087 9.877 6.836 1.00 95.94 262 ALA A N 1
ATOM 2090 C CA . ALA A 1 262 ? -2.546 9.883 5.446 1.00 95.94 262 ALA A CA 1
ATOM 2091 C C . ALA A 1 262 ? -1.881 11.003 4.621 1.00 95.94 262 ALA A C 1
ATOM 2093 O O . ALA A 1 262 ? -1.476 10.772 3.484 1.00 95.94 262 ALA A O 1
ATOM 2094 N N . ILE A 1 263 ? -1.704 12.195 5.201 1.00 97.25 263 ILE A N 1
ATOM 2095 C CA . ILE A 1 263 ? -1.014 13.319 4.549 1.00 97.25 263 ILE A CA 1
ATOM 2096 C C . ILE A 1 263 ? 0.470 12.996 4.340 1.00 97.25 263 ILE A C 1
ATOM 2098 O O . ILE A 1 263 ? 0.974 13.134 3.227 1.00 97.25 263 ILE A O 1
ATOM 2102 N N . VAL A 1 264 ? 1.161 12.531 5.386 1.00 97.44 264 VAL A N 1
ATOM 2103 C CA . VAL A 1 264 ? 2.593 12.194 5.325 1.00 97.44 264 VAL A CA 1
ATOM 2104 C C . VAL A 1 264 ? 2.847 11.049 4.345 1.00 97.44 264 VAL A C 1
ATOM 2106 O O . VAL A 1 264 ? 3.729 11.155 3.499 1.00 97.44 264 VAL A O 1
ATOM 2109 N N . SER A 1 265 ? 2.056 9.976 4.406 1.00 96.88 265 SER A N 1
ATOM 2110 C CA . SER A 1 265 ? 2.178 8.843 3.479 1.00 96.88 265 SER A CA 1
ATOM 2111 C C . SER A 1 265 ? 1.932 9.254 2.030 1.00 96.88 265 SER A C 1
ATOM 2113 O O . SER A 1 265 ? 2.704 8.855 1.159 1.00 96.88 265 SER A O 1
ATOM 2115 N N . CYS A 1 266 ? 0.922 10.089 1.767 1.00 97.19 266 CYS A N 1
ATOM 2116 C CA . CYS A 1 266 ? 0.662 10.625 0.434 1.00 97.19 266 CYS A CA 1
ATOM 2117 C C . CYS A 1 266 ? 1.837 11.480 -0.059 1.00 97.19 266 CYS A C 1
ATOM 2119 O O . CYS A 1 266 ? 2.335 11.251 -1.157 1.00 97.19 266 CYS A O 1
ATOM 2121 N N . PHE A 1 267 ? 2.348 12.394 0.771 1.00 98.00 267 PHE A N 1
ATOM 2122 C CA . PHE A 1 267 ? 3.506 13.224 0.433 1.00 98.00 267 PHE A CA 1
ATOM 2123 C C . PHE A 1 267 ? 4.749 12.384 0.097 1.00 98.00 267 PHE A C 1
ATOM 2125 O O . PHE A 1 267 ? 5.375 12.604 -0.938 1.00 98.00 267 PHE A O 1
ATOM 2132 N N . LEU A 1 268 ? 5.079 11.387 0.924 1.00 97.62 268 LEU A N 1
ATOM 2133 C CA . LEU A 1 268 ? 6.227 10.505 0.689 1.00 97.62 268 LEU A CA 1
ATOM 2134 C C . LEU A 1 268 ? 6.047 9.651 -0.576 1.00 97.62 268 LEU A C 1
ATOM 2136 O O . LEU A 1 268 ? 6.995 9.494 -1.345 1.00 97.62 268 LEU A O 1
ATOM 2140 N N . CYS A 1 269 ? 4.836 9.144 -0.836 1.00 96.88 269 CYS A N 1
ATOM 2141 C CA . CYS A 1 269 ? 4.541 8.396 -2.061 1.00 96.88 269 CYS A CA 1
ATOM 2142 C C . CYS A 1 269 ? 4.585 9.287 -3.309 1.00 96.88 269 CYS A C 1
ATOM 2144 O O . CYS A 1 269 ? 5.062 8.834 -4.345 1.00 96.88 269 CYS A O 1
ATOM 214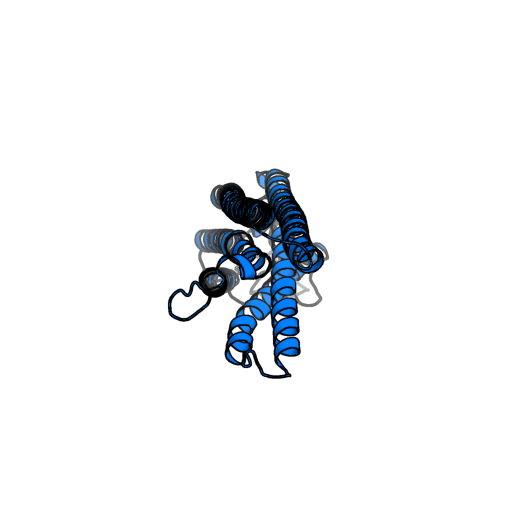6 N N . ILE A 1 270 ? 4.148 10.548 -3.222 1.00 97.38 270 ILE A N 1
ATOM 2147 C CA . ILE A 1 270 ? 4.290 11.532 -4.306 1.00 97.38 270 ILE A CA 1
ATOM 2148 C C . ILE A 1 270 ? 5.769 11.828 -4.557 1.00 97.38 270 ILE A C 1
ATOM 2150 O O . ILE A 1 270 ? 6.193 11.823 -5.708 1.00 97.38 270 ILE A O 1
ATOM 2154 N N . ALA A 1 271 ? 6.568 12.040 -3.508 1.00 96.56 271 ALA A N 1
ATOM 2155 C CA . ALA A 1 271 ? 7.999 12.302 -3.643 1.00 96.56 271 ALA A CA 1
ATOM 2156 C C . ALA A 1 271 ? 8.736 11.123 -4.300 1.00 96.56 271 ALA A C 1
ATOM 2158 O O . ALA A 1 271 ? 9.498 11.319 -5.246 1.00 96.56 271 ALA A O 1
ATOM 2159 N N . LEU A 1 272 ? 8.468 9.890 -3.857 1.00 95.38 272 LEU A N 1
ATOM 2160 C CA . LEU A 1 272 ? 9.047 8.693 -4.469 1.00 95.38 272 LEU A CA 1
ATOM 2161 C C . LEU A 1 272 ? 8.518 8.465 -5.893 1.00 95.38 272 LEU A C 1
ATOM 2163 O O . LEU A 1 272 ? 9.287 8.139 -6.792 1.00 95.38 272 LEU A O 1
ATOM 2167 N N . GLY A 1 273 ? 7.224 8.694 -6.120 1.00 94.44 273 GLY A N 1
ATOM 2168 C CA . GLY A 1 273 ? 6.609 8.637 -7.444 1.00 94.44 273 GLY A CA 1
ATOM 2169 C C . GLY A 1 273 ? 7.198 9.657 -8.416 1.00 94.44 273 GLY A C 1
ATOM 2170 O O . GLY A 1 273 ? 7.390 9.335 -9.585 1.00 94.44 273 GLY A O 1
ATOM 2171 N N . ALA A 1 274 ? 7.565 10.845 -7.936 1.00 93.88 274 ALA A N 1
ATOM 2172 C CA . ALA A 1 274 ? 8.268 11.849 -8.724 1.00 93.88 274 ALA A CA 1
ATOM 2173 C C . ALA A 1 274 ? 9.672 11.372 -9.118 1.00 93.88 274 ALA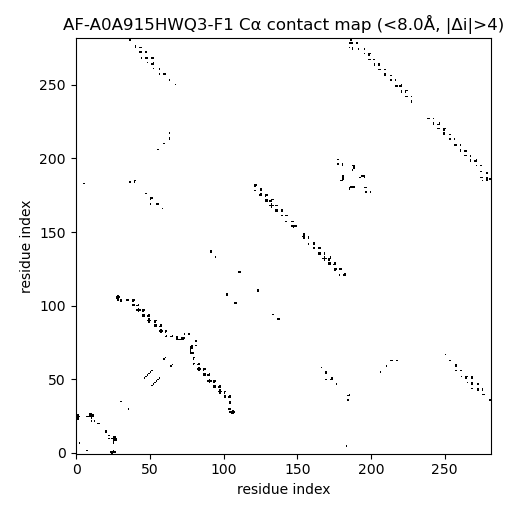 A C 1
ATOM 2175 O O . ALA A 1 274 ? 10.040 11.527 -10.277 1.00 93.88 274 ALA A O 1
ATOM 2176 N N . LEU A 1 275 ? 10.423 10.724 -8.216 1.00 92.69 275 LEU A N 1
ATOM 2177 C CA . LEU A 1 275 ? 11.712 10.108 -8.573 1.00 92.69 275 LEU A CA 1
ATOM 2178 C C . LEU A 1 275 ? 11.546 9.014 -9.638 1.00 92.69 275 LEU A C 1
ATOM 2180 O O . LEU A 1 275 ? 12.326 8.958 -10.582 1.00 92.69 275 LEU A O 1
ATOM 2184 N N . ILE A 1 276 ? 10.508 8.178 -9.520 1.00 91.88 276 ILE A N 1
ATOM 2185 C CA . ILE A 1 276 ? 10.183 7.149 -10.522 1.00 91.88 276 ILE A CA 1
ATOM 2186 C C . ILE A 1 276 ? 9.832 7.797 -11.873 1.00 91.88 276 ILE A C 1
ATOM 2188 O O . ILE A 1 276 ? 10.302 7.350 -12.919 1.00 91.88 276 ILE A O 1
ATOM 2192 N N . ALA A 1 277 ? 9.013 8.850 -11.867 1.00 89.56 277 ALA A N 1
ATOM 2193 C CA . ALA A 1 277 ? 8.549 9.522 -13.078 1.00 89.56 277 ALA A CA 1
ATOM 2194 C C . ALA A 1 277 ? 9.680 10.264 -13.806 1.00 89.56 277 ALA A C 1
ATOM 2196 O O . ALA A 1 277 ? 9.825 10.103 -15.020 1.00 89.56 277 ALA A O 1
ATOM 2197 N N . LEU A 1 278 ? 10.492 11.013 -13.052 1.00 86.19 278 LEU A N 1
ATOM 2198 C CA . LEU A 1 278 ? 11.636 11.796 -13.533 1.00 86.19 278 LEU A CA 1
ATOM 2199 C C . LEU A 1 278 ? 12.836 10.940 -13.931 1.00 86.19 278 LEU A C 1
ATOM 2201 O O . LEU A 1 278 ? 13.807 11.474 -14.459 1.00 86.19 278 LEU A O 1
ATOM 2205 N N . ASN A 1 279 ? 12.797 9.633 -13.667 1.00 79.88 279 ASN A N 1
ATOM 2206 C CA . ASN A 1 279 ? 13.860 8.760 -14.109 1.00 79.88 279 ASN A CA 1
ATOM 2207 C C . ASN A 1 279 ? 13.833 8.622 -15.640 1.00 79.88 279 ASN A C 1
ATOM 2209 O O . ASN A 1 279 ? 13.033 7.863 -16.199 1.00 79.88 279 ASN A O 1
ATOM 2213 N N . GLU A 1 280 ? 14.666 9.392 -16.328 1.00 64.94 280 GLU A N 1
ATOM 2214 C CA . GLU A 1 280 ? 14.863 9.297 -17.771 1.00 64.94 280 GLU A CA 1
ATOM 2215 C C . GLU A 1 280 ? 15.865 8.173 -18.050 1.00 64.94 280 GLU A C 1
ATOM 2217 O O . GLU A 1 280 ? 17.076 8.369 -18.025 1.00 64.94 280 GLU A O 1
ATOM 2222 N N . LEU A 1 281 ? 15.343 6.964 -18.268 1.00 57.62 281 LEU A N 1
ATOM 2223 C CA . LEU A 1 281 ? 16.118 5.829 -18.768 1.00 57.62 281 LEU A CA 1
ATOM 2224 C C . LEU A 1 281 ? 16.350 6.041 -20.272 1.00 57.62 281 LEU A C 1
ATOM 2226 O O . LEU A 1 281 ? 15.612 5.493 -21.094 1.00 57.62 281 LEU A O 1
ATOM 2230 N N . ILE A 1 282 ? 17.304 6.914 -20.607 1.00 43.91 282 ILE A N 1
ATOM 2231 C CA . ILE A 1 282 ? 17.828 7.105 -21.970 1.00 43.91 282 ILE A CA 1
ATOM 2232 C C . ILE A 1 282 ? 18.880 6.023 -22.225 1.00 43.91 282 ILE A C 1
ATOM 2234 O O . ILE A 1 282 ? 19.870 6.000 -21.463 1.00 43.91 282 ILE A O 1
#